Protein AF-A0A7W1NL38-F1 (afdb_monomer_lite)

Secondary structure (DSSP, 8-state):
---HHHHHHHHHHTT-HHHHHHHHHHHHHH---HHHHHHHHHT-SSHHHHHHHHHHHHHH-TT-HHHHHHHHHHHHHHHHHHS--GGGSSTT-----------HHHHHHHHHHHHHHHHHHHHHHHHHHHHHHHHHHHHHHTT-SHHHHHHHHHTT--------------------------PPPP---TT-HHHHHHTTS--PPPSEEEE--TT--EEEEE-TT-EEEEEEEE-TT-EEEEEEEE--TT---GGGGEEEE-TTS-B-GGGEEEE-SSTTSSEEEEEEE--S-EEEEEEEE--TTTS-EEEEEEEEE-

pLDDT: mean 83.66, std 20.82, range [28.16, 98.5]

Structure (mmCIF, N/CA/C/O backbone):
data_AF-A0A7W1NL38-F1
#
_entry.id   AF-A0A7W1NL38-F1
#
loop_
_atom_site.group_PDB
_atom_site.id
_atom_site.type_symbol
_atom_site.label_atom_id
_atom_site.label_alt_id
_atom_site.label_comp_id
_atom_site.label_asym_id
_atom_site.label_entity_id
_atom_site.label_seq_id
_atom_site.pdbx_PDB_ins_code
_atom_site.Cartn_x
_atom_site.Cartn_y
_atom_site.Cartn_z
_atom_site.occupancy
_atom_site.B_iso_or_equiv
_atom_site.auth_seq_id
_atom_site.auth_comp_id
_atom_site.auth_asym_id
_atom_site.auth_atom_id
_atom_site.pdbx_PDB_model_num
ATOM 1 N N . MET A 1 1 ? 6.957 -34.418 -18.221 1.00 48.50 1 MET A N 1
ATOM 2 C CA . MET A 1 1 ? 7.974 -33.682 -19.000 1.00 48.50 1 MET A CA 1
ATOM 3 C C . MET A 1 1 ? 8.452 -32.530 -18.134 1.00 48.50 1 MET A C 1
ATOM 5 O O . MET A 1 1 ? 7.594 -31.939 -17.487 1.00 48.50 1 MET A O 1
ATOM 9 N N . PRO A 1 2 ? 9.766 -32.277 -18.020 1.00 72.56 2 PRO A N 1
ATOM 10 C CA . PRO A 1 2 ? 10.264 -31.128 -17.268 1.00 72.56 2 PRO A CA 1
ATOM 11 C C . PRO A 1 2 ? 9.676 -29.837 -17.845 1.00 72.56 2 PRO A C 1
ATOM 13 O O . PRO A 1 2 ? 9.565 -29.699 -19.063 1.00 72.56 2 PRO A O 1
ATOM 16 N N . ASP A 1 3 ? 9.272 -28.927 -16.961 1.00 90.38 3 ASP A N 1
ATOM 17 C CA . ASP A 1 3 ? 8.761 -27.609 -17.331 1.00 90.38 3 ASP A CA 1
ATOM 18 C C . ASP A 1 3 ? 9.836 -26.881 -18.151 1.00 90.38 3 ASP A C 1
ATOM 20 O O . ASP A 1 3 ? 10.998 -26.811 -17.740 1.00 90.38 3 ASP A O 1
ATOM 24 N N . SER A 1 4 ? 9.481 -26.370 -19.328 1.00 92.81 4 SER A N 1
ATOM 25 C CA . SER A 1 4 ? 10.408 -25.718 -20.257 1.00 92.81 4 SER A CA 1
ATOM 26 C C . SER A 1 4 ? 11.209 -24.590 -19.588 1.00 92.81 4 SER A C 1
ATOM 28 O O . SER A 1 4 ? 12.369 -24.365 -19.939 1.00 92.81 4 SER A O 1
ATOM 30 N N . LEU A 1 5 ? 10.642 -23.941 -18.562 1.00 94.12 5 LEU A N 1
ATOM 31 C CA . LEU A 1 5 ? 11.321 -22.932 -17.742 1.00 94.12 5 LEU A CA 1
ATOM 32 C C . LEU A 1 5 ? 12.519 -23.494 -16.967 1.00 94.12 5 LEU A C 1
ATOM 34 O O . LEU A 1 5 ? 13.535 -22.812 -16.815 1.00 94.12 5 LEU A O 1
ATOM 38 N N . THR A 1 6 ? 12.422 -24.734 -16.483 1.00 95.94 6 THR A N 1
ATOM 39 C CA . THR A 1 6 ? 13.502 -25.387 -15.727 1.00 95.94 6 THR A CA 1
ATOM 40 C C . THR A 1 6 ? 14.707 -25.677 -16.615 1.00 95.94 6 THR A C 1
ATOM 42 O O . THR A 1 6 ? 15.832 -25.383 -16.217 1.00 95.94 6 THR A O 1
ATOM 45 N N . ILE A 1 7 ? 14.472 -26.125 -17.853 1.00 96.25 7 ILE A N 1
ATOM 46 C CA . ILE A 1 7 ? 15.520 -26.385 -18.851 1.00 96.25 7 ILE A CA 1
ATOM 47 C C . ILE A 1 7 ? 16.266 -25.090 -19.195 1.00 96.25 7 ILE A C 1
ATOM 49 O O . ILE A 1 7 ? 17.494 -25.075 -19.255 1.00 96.25 7 ILE A O 1
ATOM 53 N N . ILE A 1 8 ? 15.541 -23.982 -19.389 1.00 96.31 8 ILE A N 1
ATOM 54 C CA . ILE A 1 8 ? 16.159 -22.681 -19.687 1.00 96.31 8 ILE A CA 1
ATOM 55 C C . ILE A 1 8 ? 17.031 -22.217 -18.518 1.00 96.31 8 ILE A C 1
ATOM 57 O O . ILE A 1 8 ? 18.175 -21.821 -18.733 1.00 96.31 8 ILE A O 1
ATOM 61 N N . ARG A 1 9 ? 16.518 -22.289 -17.282 1.00 96.69 9 ARG A N 1
ATOM 62 C CA . ARG A 1 9 ? 17.284 -21.920 -16.080 1.00 96.69 9 ARG A CA 1
ATOM 63 C C . ARG A 1 9 ? 18.536 -22.778 -15.921 1.00 96.69 9 ARG A C 1
ATOM 65 O O . ARG A 1 9 ? 19.586 -22.249 -15.569 1.00 96.69 9 ARG A O 1
ATOM 72 N N . GLU A 1 10 ? 18.443 -24.069 -16.224 1.00 97.50 10 GLU A N 1
ATOM 73 C CA . GLU A 1 10 ? 19.585 -24.978 -16.187 1.00 97.50 10 GLU A CA 1
ATOM 74 C C . GLU A 1 10 ? 20.653 -24.589 -17.224 1.00 97.50 10 GLU A C 1
ATOM 76 O O . GLU A 1 10 ? 21.827 -24.471 -16.876 1.00 97.50 10 GLU A O 1
ATOM 81 N N . GLU A 1 11 ? 20.275 -24.316 -18.475 1.00 97.44 11 GLU A N 1
ATOM 82 C CA . GLU A 1 11 ? 21.224 -23.873 -19.510 1.00 97.44 11 GLU A CA 1
ATOM 83 C C . GLU A 1 11 ? 21.864 -22.514 -19.175 1.00 97.44 11 GLU A C 1
ATOM 85 O O . GLU A 1 11 ? 23.062 -22.333 -19.399 1.00 97.44 11 GLU A O 1
ATOM 90 N N . ILE A 1 12 ? 21.110 -21.582 -18.575 1.00 96.81 12 ILE A N 1
ATOM 91 C CA . ILE A 1 12 ? 21.653 -20.310 -18.067 1.00 96.81 12 ILE A CA 1
ATOM 92 C C . ILE A 1 12 ? 22.666 -20.574 -16.945 1.00 96.81 12 ILE A C 1
ATOM 94 O O . ILE A 1 12 ? 23.761 -20.018 -16.974 1.00 96.81 12 ILE A O 1
ATOM 98 N N . SER A 1 13 ? 22.349 -21.467 -16.001 1.00 97.19 13 SER A N 1
ATOM 99 C CA . SER A 1 13 ? 23.249 -21.819 -14.890 1.00 97.19 13 SER A CA 1
ATOM 100 C C . SER A 1 13 ? 24.557 -22.470 -15.354 1.00 97.19 13 SER A C 1
ATOM 102 O O . SER A 1 13 ? 25.595 -22.292 -14.722 1.00 97.19 13 SER A O 1
ATOM 104 N N . LYS A 1 14 ? 24.530 -23.167 -16.499 1.00 97.88 14 LYS A N 1
ATOM 105 C CA . LYS A 1 14 ? 25.709 -23.752 -17.157 1.00 97.88 14 LYS A CA 1
ATOM 106 C C . LYS A 1 14 ? 26.508 -22.735 -17.984 1.00 97.88 14 LYS A C 1
ATOM 108 O O . LYS A 1 14 ? 27.546 -23.088 -18.534 1.00 97.88 14 LYS A O 1
ATOM 113 N N . GLY A 1 15 ? 26.034 -21.493 -18.111 1.00 96.81 15 GLY A N 1
ATOM 114 C CA . GLY A 1 15 ? 26.652 -20.454 -18.942 1.00 96.81 15 GLY A CA 1
ATOM 115 C C . GLY A 1 15 ? 26.394 -20.616 -20.445 1.00 96.81 15 GLY A C 1
ATOM 116 O O . GLY A 1 15 ? 26.998 -19.920 -21.260 1.00 96.81 15 GLY A O 1
ATOM 117 N N . HIS A 1 16 ? 25.483 -21.502 -20.856 1.00 97.94 16 HIS A N 1
ATOM 118 C CA . HIS A 1 16 ? 25.167 -21.755 -22.264 1.00 97.94 16 HIS A CA 1
ATOM 119 C C . HIS A 1 16 ? 24.149 -20.744 -22.820 1.00 97.94 16 HIS A C 1
ATOM 121 O O . HIS A 1 16 ? 23.070 -21.099 -23.306 1.00 97.94 16 HIS A O 1
ATOM 127 N N . VAL A 1 17 ? 24.505 -19.457 -22.792 1.00 97.19 17 VAL A N 1
ATOM 128 C CA . VAL A 1 17 ? 23.607 -18.338 -23.135 1.00 97.19 17 VAL A CA 1
ATOM 129 C C . VAL A 1 17 ? 23.042 -18.451 -24.558 1.00 97.19 17 VAL A C 1
ATOM 131 O O . VAL A 1 17 ? 21.856 -18.214 -24.776 1.00 97.19 17 VAL A O 1
ATOM 134 N N . ILE A 1 18 ? 23.850 -18.891 -25.531 1.00 97.19 18 ILE A N 1
ATOM 135 C CA . ILE A 1 18 ? 23.425 -19.044 -26.936 1.00 97.19 18 ILE A CA 1
ATOM 136 C C . ILE A 1 18 ? 22.318 -20.100 -27.067 1.00 97.19 18 ILE A C 1
ATOM 138 O O . ILE A 1 18 ? 21.330 -19.898 -27.779 1.00 97.19 18 ILE A O 1
ATOM 142 N N . ARG A 1 19 ? 22.462 -21.226 -26.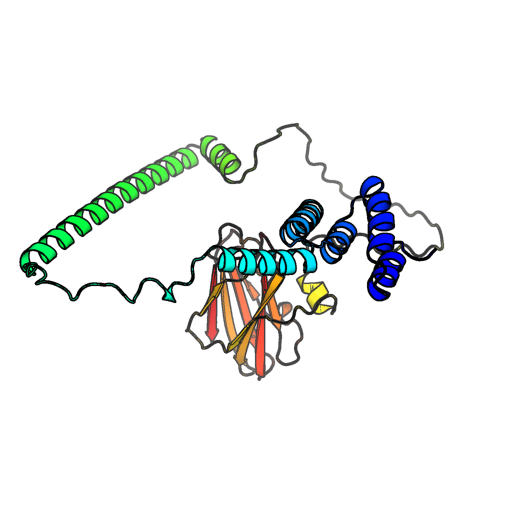358 1.00 97.56 19 ARG A N 1
ATOM 143 C CA . ARG A 1 19 ? 21.479 -22.314 -26.379 1.00 97.56 19 ARG A CA 1
ATOM 144 C C . ARG A 1 19 ? 20.195 -21.896 -25.670 1.00 97.56 19 ARG A C 1
ATOM 146 O O . ARG A 1 19 ? 19.118 -22.087 -26.233 1.00 97.56 19 ARG A O 1
ATOM 153 N N . ALA A 1 20 ? 20.314 -21.259 -24.504 1.00 97.56 20 ALA A N 1
ATOM 154 C CA . ALA A 1 20 ? 19.181 -20.696 -23.775 1.00 97.56 20 ALA A CA 1
ATOM 155 C C . ALA A 1 20 ? 18.406 -19.682 -24.633 1.00 97.56 20 ALA A C 1
ATOM 157 O O . ALA A 1 20 ? 17.186 -19.776 -24.735 1.00 97.56 20 ALA A O 1
ATOM 158 N N . ARG A 1 21 ? 19.108 -18.784 -25.341 1.00 97.31 21 ARG A N 1
ATOM 159 C CA . ARG A 1 21 ? 18.515 -17.797 -26.261 1.00 97.31 21 ARG A CA 1
ATOM 160 C C . ARG A 1 21 ? 17.741 -18.456 -27.404 1.00 97.31 21 ARG A C 1
ATOM 162 O O . ARG A 1 21 ? 16.656 -17.994 -27.746 1.00 97.31 21 ARG A O 1
ATOM 169 N N . LYS A 1 22 ? 18.264 -19.547 -27.978 1.00 97.62 22 LYS A N 1
ATOM 170 C CA . LYS A 1 22 ? 17.576 -20.302 -29.040 1.00 97.62 22 LYS A CA 1
ATOM 171 C C . LYS A 1 22 ? 16.280 -20.942 -28.535 1.00 97.62 22 LYS A C 1
ATOM 173 O O . LYS A 1 22 ? 15.264 -20.848 -29.216 1.00 97.62 22 LYS A O 1
ATOM 178 N N . ILE A 1 23 ? 16.312 -21.563 -27.354 1.00 97.25 23 ILE A N 1
ATOM 179 C CA . ILE A 1 23 ? 15.128 -22.175 -26.727 1.00 97.25 23 ILE A CA 1
ATOM 180 C C . ILE A 1 23 ? 14.096 -21.097 -26.377 1.00 97.25 23 ILE A C 1
ATOM 182 O O . ILE A 1 23 ? 12.928 -21.233 -26.729 1.00 97.25 23 ILE A O 1
ATOM 186 N N . LEU A 1 24 ? 14.537 -19.995 -25.762 1.00 97.12 24 LEU A N 1
ATOM 187 C CA . LEU A 1 24 ? 13.680 -18.862 -25.416 1.00 97.12 24 LEU A CA 1
ATOM 188 C C . LEU A 1 24 ? 13.002 -18.247 -26.640 1.00 97.12 24 LEU A C 1
ATOM 190 O O . LEU A 1 24 ? 11.816 -17.952 -26.565 1.00 97.12 24 LEU A O 1
ATOM 194 N N . ARG A 1 25 ? 13.707 -18.087 -27.770 1.00 97.75 25 ARG A N 1
ATOM 195 C CA . ARG A 1 25 ? 13.103 -17.547 -28.999 1.00 97.75 25 ARG A CA 1
ATOM 196 C C . ARG A 1 25 ? 11.937 -18.412 -29.486 1.00 97.75 25 ARG A C 1
ATOM 198 O O . ARG A 1 25 ? 10.874 -17.867 -29.743 1.00 97.75 25 ARG A O 1
ATOM 205 N N . MET A 1 26 ? 12.116 -19.734 -29.546 1.00 97.62 26 MET A N 1
ATOM 206 C CA . MET A 1 26 ? 11.047 -20.649 -29.973 1.00 97.62 26 MET A CA 1
ATOM 207 C C . MET A 1 26 ? 9.834 -20.578 -29.031 1.00 97.62 26 MET A C 1
ATOM 209 O O . MET A 1 26 ? 8.703 -20.477 -29.489 1.00 97.62 26 MET A O 1
ATOM 213 N N . LEU A 1 27 ? 10.067 -20.556 -27.714 1.00 97.06 27 LEU A N 1
ATOM 214 C CA . LEU A 1 27 ? 8.983 -20.504 -26.726 1.00 97.06 27 LEU A CA 1
ATOM 215 C C . LEU A 1 27 ? 8.264 -19.150 -26.683 1.00 97.06 27 LEU A C 1
ATOM 217 O O . LEU A 1 27 ? 7.067 -19.108 -26.422 1.00 97.06 27 LEU A O 1
ATOM 221 N N . LEU A 1 28 ? 8.973 -18.045 -26.926 1.00 97.44 28 LEU A N 1
ATOM 222 C CA . LEU A 1 28 ? 8.371 -16.712 -27.008 1.00 97.44 28 LEU A CA 1
ATOM 223 C C . LEU A 1 28 ? 7.523 -16.531 -28.274 1.00 97.44 28 LEU A C 1
ATOM 225 O O . LEU A 1 28 ? 6.557 -15.773 -28.233 1.00 97.44 28 LEU A O 1
ATOM 229 N N . GLU A 1 29 ? 7.876 -17.206 -29.372 1.00 97.56 29 GLU A N 1
ATOM 230 C CA . GLU A 1 29 ? 7.077 -17.232 -30.605 1.00 97.56 29 GLU A CA 1
ATOM 231 C C . GLU A 1 29 ? 5.789 -18.049 -30.430 1.00 97.56 29 GLU A C 1
ATOM 233 O O . GLU A 1 29 ? 4.741 -17.645 -30.931 1.00 97.56 29 GLU A O 1
ATOM 238 N N . GLU A 1 30 ? 5.849 -19.162 -29.696 1.00 97.50 30 GLU A N 1
ATOM 239 C CA . GLU A 1 30 ? 4.698 -20.045 -29.478 1.00 97.50 30 GLU A CA 1
ATOM 240 C C . GLU A 1 30 ? 3.767 -19.539 -28.362 1.00 97.50 30 GLU A C 1
ATOM 242 O O . GLU A 1 30 ? 2.557 -19.422 -28.554 1.00 97.50 30 GLU A O 1
ATOM 247 N N . THR A 1 31 ? 4.323 -19.206 -27.194 1.00 96.88 31 THR A N 1
ATOM 248 C CA . THR A 1 31 ? 3.564 -18.803 -26.000 1.00 96.88 31 THR A CA 1
ATOM 249 C C . THR A 1 31 ? 4.296 -17.706 -25.218 1.00 96.88 31 THR A C 1
ATOM 251 O O . THR A 1 31 ? 5.034 -18.000 -24.271 1.00 96.88 31 THR A O 1
ATOM 254 N N . PRO A 1 32 ? 4.105 -16.419 -25.555 1.00 97.44 32 PRO A N 1
ATOM 255 C CA . PRO A 1 32 ? 4.743 -15.332 -24.825 1.00 97.44 32 PRO A CA 1
ATOM 256 C C . PRO A 1 32 ? 4.134 -15.197 -23.422 1.00 97.44 32 PRO A C 1
ATOM 258 O O . PRO A 1 32 ? 3.005 -14.740 -23.258 1.00 97.44 32 PRO A O 1
ATOM 261 N N . THR A 1 33 ? 4.901 -15.558 -22.393 1.00 97.81 33 THR A N 1
ATOM 262 C CA . THR A 1 33 ? 4.518 -15.396 -20.981 1.00 97.81 33 THR A CA 1
ATOM 263 C C . THR A 1 33 ? 5.463 -14.428 -20.269 1.00 97.81 33 THR A C 1
ATOM 265 O O . THR A 1 33 ? 6.632 -14.294 -20.643 1.00 97.81 33 THR A O 1
ATOM 268 N N . ALA A 1 34 ? 4.980 -13.738 -19.231 1.00 97.81 34 ALA A N 1
ATOM 269 C CA . ALA A 1 34 ? 5.796 -12.776 -18.486 1.00 97.81 34 ALA A CA 1
ATOM 270 C C . ALA A 1 34 ? 7.086 -13.390 -17.887 1.00 97.81 34 ALA A C 1
ATOM 272 O O . ALA A 1 34 ? 8.147 -12.781 -18.053 1.00 97.81 34 ALA A O 1
ATOM 273 N N . PRO A 1 35 ? 7.074 -14.614 -17.308 1.00 97.88 35 PRO A N 1
ATOM 274 C CA . PRO A 1 35 ? 8.298 -15.258 -16.825 1.00 97.88 35 PRO A CA 1
ATOM 275 C C . PRO A 1 35 ? 9.325 -15.562 -17.928 1.00 97.88 35 PRO A C 1
ATOM 277 O O . PRO A 1 35 ? 10.525 -15.463 -17.678 1.00 97.88 35 PRO A O 1
ATOM 280 N N . LEU A 1 36 ? 8.889 -15.902 -19.150 1.00 97.94 36 LEU A N 1
ATOM 281 C CA . LEU A 1 36 ? 9.800 -16.123 -20.284 1.00 97.94 36 LEU A CA 1
ATOM 282 C C . LEU A 1 36 ? 10.470 -14.821 -20.730 1.00 97.94 36 LEU A C 1
ATOM 284 O O . LEU A 1 36 ? 11.673 -14.810 -20.979 1.00 97.94 36 LEU A O 1
ATOM 288 N N . TRP A 1 37 ? 9.722 -13.716 -20.782 1.00 98.31 37 TRP A N 1
ATOM 289 C CA . TRP A 1 37 ? 10.284 -12.395 -21.080 1.00 98.31 37 TRP A CA 1
ATOM 290 C C . TRP A 1 37 ? 11.254 -11.910 -19.999 1.00 98.31 37 TRP A C 1
ATOM 292 O O . TRP A 1 37 ? 12.269 -11.297 -20.325 1.00 98.31 37 TRP A O 1
ATOM 302 N N . TYR A 1 38 ? 10.986 -12.229 -18.730 1.00 98.31 38 TYR A N 1
ATOM 303 C CA . TYR A 1 38 ? 11.927 -11.975 -17.641 1.00 98.31 38 TYR A CA 1
ATOM 304 C C . TYR A 1 38 ? 13.207 -12.816 -17.788 1.00 98.31 38 TYR A C 1
ATOM 306 O O . TYR A 1 38 ? 14.306 -12.281 -17.715 1.00 98.31 38 TYR A O 1
ATOM 314 N N . LEU A 1 39 ? 13.107 -14.116 -18.090 1.00 97.81 39 LEU A N 1
ATOM 315 C CA . LEU A 1 39 ? 14.298 -14.928 -18.378 1.00 97.81 39 LEU A CA 1
ATOM 316 C C . LEU A 1 39 ? 15.067 -14.405 -19.598 1.00 97.81 39 LEU A C 1
ATOM 318 O O . LEU A 1 39 ? 16.296 -14.385 -19.579 1.00 97.81 39 LEU A O 1
ATOM 322 N N . ALA A 1 40 ? 14.369 -13.925 -20.629 1.00 98.12 40 ALA A N 1
ATOM 323 C CA . ALA A 1 40 ? 15.000 -13.299 -21.784 1.00 98.12 40 ALA A CA 1
ATOM 324 C C . ALA A 1 40 ? 15.804 -12.045 -21.405 1.00 98.12 40 ALA A C 1
ATOM 326 O O . ALA A 1 40 ? 16.890 -11.854 -21.944 1.00 98.12 40 ALA A O 1
ATOM 327 N N . SER A 1 41 ? 15.340 -11.238 -20.444 1.00 98.00 41 SER A N 1
ATOM 328 C CA . SER A 1 41 ? 16.094 -10.063 -19.993 1.00 98.00 41 SER A CA 1
ATOM 329 C C . SER A 1 41 ? 17.415 -10.453 -19.319 1.00 98.00 41 SER A C 1
ATOM 331 O O . SER A 1 41 ? 18.422 -9.785 -19.522 1.00 98.00 41 SER A O 1
ATOM 333 N N . THR A 1 42 ? 17.456 -11.579 -18.595 1.00 97.50 42 THR A N 1
ATOM 334 C CA . THR A 1 42 ? 18.681 -12.054 -17.912 1.00 97.50 42 THR A CA 1
ATOM 335 C C . THR A 1 42 ? 19.801 -12.518 -18.849 1.00 97.50 42 THR A C 1
ATOM 337 O O . THR A 1 42 ? 20.939 -12.666 -18.412 1.00 97.50 42 THR A O 1
ATOM 340 N N . ILE A 1 43 ? 19.499 -12.750 -20.131 1.00 97.62 43 ILE A N 1
ATOM 341 C CA . ILE A 1 43 ? 20.463 -13.203 -21.150 1.00 97.62 43 ILE A CA 1
ATOM 342 C C . ILE A 1 43 ? 20.792 -12.128 -22.201 1.00 97.62 43 ILE A C 1
ATOM 344 O O . ILE A 1 43 ? 21.472 -12.420 -23.197 1.00 97.62 43 ILE A O 1
ATOM 348 N N . CYS A 1 44 ? 20.262 -10.914 -22.030 1.00 97.19 44 CYS A N 1
ATOM 349 C CA . CYS A 1 44 ? 20.555 -9.767 -22.883 1.00 97.19 44 CYS A CA 1
ATOM 350 C C . CYS A 1 44 ? 21.969 -9.243 -22.610 1.00 97.19 44 CYS A C 1
ATOM 352 O O . CYS A 1 44 ? 22.408 -9.178 -21.468 1.00 97.19 44 CYS A O 1
ATOM 354 N N . GLU A 1 45 ? 22.680 -8.860 -23.671 1.00 96.25 45 GLU A N 1
ATOM 355 C CA . GLU A 1 45 ? 24.048 -8.331 -23.563 1.00 96.25 45 GLU A CA 1
ATOM 356 C C . GLU A 1 45 ? 24.056 -6.815 -23.336 1.00 96.25 45 GLU A C 1
ATOM 358 O O . GLU A 1 45 ? 24.979 -6.292 -22.717 1.00 96.25 45 GLU A O 1
ATOM 363 N N . SER A 1 46 ? 23.030 -6.107 -23.824 1.00 96.38 46 SER A N 1
ATOM 364 C CA . SER A 1 46 ? 22.902 -4.662 -23.645 1.00 96.38 46 SER A CA 1
ATOM 365 C C . SER A 1 46 ? 21.791 -4.300 -22.651 1.00 96.38 46 SER A C 1
ATOM 367 O O . SER A 1 46 ? 20.726 -4.932 -22.656 1.00 96.38 46 SER A O 1
ATOM 369 N N . PRO A 1 47 ? 21.985 -3.239 -21.842 1.00 95.81 47 PRO A N 1
ATOM 370 C CA . PRO A 1 47 ? 20.978 -2.787 -20.879 1.00 95.81 47 PRO A CA 1
ATOM 371 C C . PRO A 1 47 ? 19.699 -2.285 -21.567 1.00 95.81 47 PRO A C 1
ATOM 373 O O . PRO A 1 47 ? 18.605 -2.383 -21.016 1.00 95.81 47 PRO A O 1
ATOM 376 N N . GLU A 1 48 ? 19.806 -1.791 -22.803 1.00 95.31 48 GLU A N 1
ATOM 377 C CA . GLU A 1 48 ? 18.653 -1.370 -23.604 1.00 95.31 48 GLU A CA 1
ATOM 378 C C . GLU A 1 48 ? 17.773 -2.557 -24.019 1.00 95.31 48 GLU A C 1
ATOM 380 O O . GLU A 1 48 ? 16.543 -2.478 -23.946 1.00 95.31 48 GLU A O 1
ATOM 385 N N . GLN A 1 49 ? 18.392 -3.675 -24.420 1.00 97.06 49 GLN A N 1
ATOM 386 C CA . GLN A 1 49 ? 17.671 -4.909 -24.732 1.00 97.06 49 GLN A CA 1
ATOM 387 C C . GLN A 1 49 ? 17.023 -5.492 -23.475 1.00 97.06 49 GLN A C 1
ATOM 389 O O . GLN A 1 49 ? 15.857 -5.887 -23.524 1.00 97.06 49 GLN A O 1
ATOM 394 N N . GLU A 1 50 ? 17.739 -5.474 -22.345 1.00 97.94 50 GLU A N 1
ATOM 395 C CA . GLU A 1 50 ? 17.213 -5.913 -21.050 1.00 97.94 50 GLU A CA 1
ATOM 396 C C . GLU A 1 50 ? 15.959 -5.106 -20.663 1.00 97.94 50 GLU A C 1
ATOM 398 O O . GLU A 1 50 ? 14.907 -5.689 -20.385 1.00 97.94 50 GLU A O 1
ATOM 403 N N . LEU A 1 51 ? 16.015 -3.770 -20.752 1.00 97.56 51 LEU A N 1
ATOM 404 C CA . LEU A 1 51 ? 14.864 -2.884 -20.530 1.00 97.56 51 LEU A CA 1
ATOM 405 C C . LEU A 1 51 ? 13.701 -3.175 -21.489 1.00 97.56 51 LEU A C 1
ATOM 407 O O . LEU A 1 51 ? 12.535 -3.120 -21.082 1.00 97.56 51 LEU A O 1
ATOM 411 N N . GLY A 1 52 ? 13.999 -3.492 -22.752 1.00 97.56 52 GLY A N 1
ATOM 412 C CA . GLY A 1 52 ? 13.008 -3.889 -23.749 1.00 97.56 52 GLY A CA 1
ATOM 413 C C . GLY A 1 52 ? 12.258 -5.162 -23.353 1.00 97.56 52 GLY A C 1
ATOM 414 O O . GLY A 1 52 ? 11.025 -5.172 -23.353 1.00 97.56 52 GLY A O 1
ATOM 415 N N . CYS A 1 53 ? 12.984 -6.209 -22.956 1.00 98.25 53 CYS A N 1
ATOM 416 C CA . CYS A 1 53 ? 12.407 -7.474 -22.496 1.00 98.25 53 CYS A CA 1
ATOM 417 C C . CYS A 1 53 ? 11.580 -7.303 -21.214 1.00 98.25 53 CYS A C 1
ATOM 419 O O . CYS A 1 53 ? 10.450 -7.789 -21.145 1.00 98.25 53 CYS A O 1
ATOM 421 N N . LEU A 1 54 ? 12.083 -6.545 -20.233 1.00 98.31 54 LEU A N 1
ATOM 422 C CA . LEU A 1 54 ? 11.360 -6.259 -18.987 1.00 98.31 54 LEU A CA 1
ATOM 423 C C . LEU A 1 54 ? 10.057 -5.492 -19.237 1.00 98.31 54 LEU A C 1
ATOM 425 O O . LEU A 1 54 ? 9.033 -5.784 -18.621 1.00 98.31 54 LEU A O 1
ATOM 429 N N . ARG A 1 55 ? 10.058 -4.548 -20.187 1.00 98.31 55 ARG A N 1
ATOM 430 C CA . ARG A 1 55 ? 8.840 -3.831 -20.585 1.00 98.31 55 ARG A CA 1
ATOM 431 C C . ARG A 1 55 ? 7.799 -4.773 -21.192 1.00 98.31 55 ARG A C 1
ATOM 433 O O . ARG A 1 55 ? 6.615 -4.599 -20.917 1.00 98.31 55 ARG A O 1
ATOM 440 N N . GLN A 1 56 ? 8.214 -5.760 -21.989 1.00 98.31 56 GLN A N 1
ATOM 441 C CA . GLN A 1 56 ? 7.288 -6.768 -22.522 1.00 98.31 56 GLN A CA 1
ATOM 442 C C . GLN A 1 56 ? 6.743 -7.682 -21.419 1.00 98.31 56 GLN A C 1
ATOM 444 O O . GLN A 1 56 ? 5.543 -7.947 -21.404 1.00 98.31 56 GLN A O 1
ATOM 449 N N . ALA A 1 57 ? 7.577 -8.090 -20.456 1.00 98.19 57 ALA A N 1
ATOM 450 C CA . ALA A 1 57 ? 7.127 -8.870 -19.303 1.00 98.19 57 ALA A CA 1
ATOM 451 C C . ALA A 1 57 ? 6.031 -8.130 -18.514 1.00 98.19 57 ALA A C 1
ATOM 453 O O . ALA A 1 57 ? 4.953 -8.680 -18.300 1.00 98.19 57 ALA A O 1
ATOM 454 N N . LEU A 1 58 ? 6.269 -6.857 -18.174 1.00 97.75 58 LEU A N 1
ATOM 455 C CA . LEU A 1 58 ? 5.321 -6.013 -17.434 1.00 97.75 58 LEU A CA 1
ATOM 456 C C . LEU A 1 58 ? 4.063 -5.649 -18.235 1.00 97.75 58 LEU A C 1
ATOM 458 O O . LEU A 1 58 ? 3.037 -5.310 -17.650 1.00 97.75 58 LEU A O 1
ATOM 462 N N . LYS A 1 59 ? 4.125 -5.704 -19.570 1.00 98.06 59 LYS A N 1
ATOM 463 C CA . LYS A 1 59 ? 2.952 -5.524 -20.434 1.00 98.06 59 LYS A CA 1
ATOM 464 C C . LYS A 1 59 ? 2.006 -6.724 -20.356 1.00 98.06 59 LYS A C 1
ATOM 466 O O . LYS A 1 59 ? 0.798 -6.534 -20.452 1.00 98.06 59 LYS A O 1
ATOM 471 N N . ILE A 1 60 ? 2.552 -7.934 -20.220 1.00 97.88 60 ILE A N 1
ATOM 472 C CA . ILE A 1 60 ? 1.773 -9.174 -20.097 1.00 97.88 60 ILE A CA 1
ATOM 473 C C . ILE A 1 60 ? 1.259 -9.336 -18.666 1.00 97.88 60 ILE A C 1
ATOM 475 O O . ILE A 1 60 ? 0.079 -9.608 -18.474 1.00 97.88 60 ILE A O 1
ATOM 479 N N . ASP A 1 61 ? 2.129 -9.142 -17.675 1.00 98.06 61 ASP A N 1
ATOM 480 C CA . ASP A 1 61 ? 1.778 -9.194 -16.258 1.00 98.06 61 ASP A CA 1
ATOM 481 C C . ASP A 1 61 ? 2.299 -7.944 -15.535 1.00 98.06 61 ASP A C 1
ATOM 483 O O . ASP A 1 61 ? 3.473 -7.886 -15.144 1.00 98.06 61 ASP A O 1
ATOM 487 N N . PRO A 1 62 ? 1.430 -6.940 -15.314 1.00 97.81 62 PRO A N 1
ATOM 488 C CA . PRO A 1 62 ? 1.796 -5.746 -14.569 1.00 97.81 62 PRO A CA 1
ATOM 489 C C . PRO A 1 62 ? 2.308 -6.053 -13.162 1.00 97.81 62 PRO A C 1
ATOM 491 O O . PRO A 1 62 ? 3.123 -5.285 -12.653 1.00 97.81 62 PRO A O 1
ATOM 494 N N . ASN A 1 63 ? 1.871 -7.153 -12.538 1.00 96.56 63 ASN A N 1
ATOM 495 C CA . ASN A 1 63 ? 2.164 -7.532 -11.153 1.00 96.56 63 ASN A CA 1
ATOM 496 C C . ASN A 1 63 ? 3.388 -8.442 -10.994 1.00 96.56 63 ASN A C 1
ATOM 498 O O . ASN A 1 63 ? 3.683 -8.877 -9.881 1.00 96.56 63 ASN A O 1
ATOM 502 N N . HIS A 1 64 ? 4.159 -8.663 -12.059 1.00 97.56 64 HIS A N 1
ATOM 503 C CA . HIS A 1 64 ? 5.366 -9.478 -11.998 1.00 97.56 64 HIS A CA 1
ATOM 504 C C . HIS A 1 64 ? 6.487 -8.789 -11.191 1.00 97.56 64 HIS A C 1
ATOM 506 O O . HIS A 1 64 ? 7.301 -8.035 -11.737 1.00 97.56 64 HIS A O 1
ATOM 512 N N . LEU A 1 65 ? 6.566 -9.089 -9.889 1.00 96.25 65 LEU A N 1
ATOM 513 C CA . LEU A 1 65 ? 7.450 -8.433 -8.910 1.00 96.25 65 LEU A CA 1
ATOM 514 C C . LEU A 1 65 ? 8.913 -8.339 -9.376 1.00 96.25 65 LEU A C 1
ATOM 516 O O . LEU A 1 65 ? 9.445 -7.237 -9.499 1.00 96.25 65 LEU A O 1
ATOM 520 N N . TYR A 1 66 ? 9.522 -9.468 -9.759 1.00 97.62 66 TYR A N 1
ATOM 521 C CA . TYR A 1 66 ? 10.935 -9.508 -10.168 1.00 97.62 66 TYR A CA 1
ATOM 522 C C . TYR A 1 66 ? 11.253 -8.639 -11.395 1.00 97.62 66 TYR A C 1
ATOM 524 O O . TYR A 1 66 ? 12.308 -8.014 -11.470 1.00 97.62 66 TYR A O 1
ATOM 532 N N . ALA A 1 67 ? 10.332 -8.560 -12.362 1.00 98.00 67 ALA A N 1
ATOM 533 C CA . ALA A 1 67 ? 10.530 -7.756 -13.564 1.00 98.00 67 ALA A CA 1
ATOM 534 C C . ALA A 1 67 ? 10.418 -6.261 -13.243 1.00 98.00 67 ALA A C 1
ATOM 536 O O . ALA A 1 67 ? 11.152 -5.442 -13.796 1.00 98.00 67 ALA A O 1
ATOM 537 N N . ARG A 1 68 ? 9.517 -5.905 -12.319 1.00 98.12 68 ARG A N 1
ATOM 538 C CA . ARG A 1 68 ? 9.289 -4.528 -11.881 1.00 98.12 68 ARG A CA 1
ATOM 539 C C . ARG A 1 68 ? 10.488 -3.980 -11.116 1.00 98.12 68 ARG A C 1
ATOM 541 O O . ARG A 1 68 ? 10.956 -2.890 -11.440 1.00 98.12 68 ARG A O 1
ATOM 548 N N . GLU A 1 69 ? 10.990 -4.735 -10.143 1.00 97.31 69 GLU A N 1
ATOM 549 C CA . GLU A 1 69 ? 12.174 -4.362 -9.361 1.00 97.31 69 GLU A CA 1
ATOM 550 C C . GLU A 1 69 ? 13.379 -4.144 -10.278 1.00 97.31 69 GLU A C 1
ATOM 552 O O . GLU A 1 69 ? 13.954 -3.052 -10.299 1.00 97.31 69 GLU A O 1
ATOM 557 N N . ARG A 1 70 ? 13.6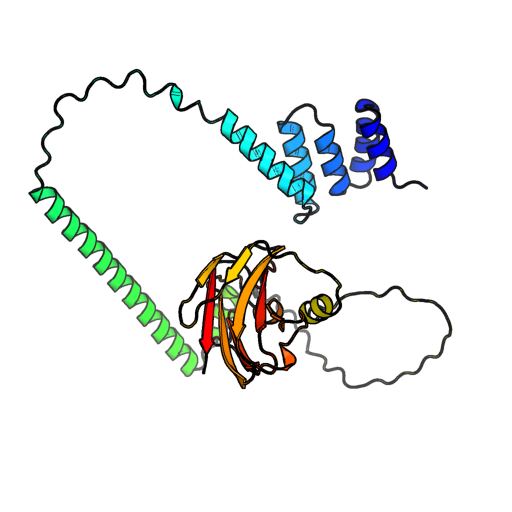70 -5.124 -11.143 1.00 97.88 70 ARG A N 1
ATOM 558 C CA . ARG A 1 70 ? 14.793 -5.046 -12.080 1.00 97.88 70 ARG A CA 1
ATOM 559 C C . ARG A 1 70 ? 14.683 -3.870 -13.056 1.00 97.88 70 ARG A C 1
ATOM 561 O O . ARG A 1 70 ? 15.675 -3.205 -13.350 1.00 97.88 70 ARG A O 1
ATOM 568 N N . TYR A 1 71 ? 13.476 -3.570 -13.536 1.00 97.88 71 TYR A N 1
ATOM 569 C CA . TYR A 1 71 ? 13.234 -2.429 -14.422 1.00 97.88 71 TYR A CA 1
ATOM 570 C C . TYR A 1 71 ? 13.517 -1.086 -13.733 1.00 97.88 71 TYR A C 1
ATOM 572 O O . TYR A 1 71 ? 14.080 -0.178 -14.347 1.00 97.88 71 TYR A O 1
ATOM 580 N N . ILE A 1 72 ? 13.147 -0.951 -12.456 1.00 97.00 72 ILE A N 1
ATOM 581 C CA . ILE A 1 72 ? 13.411 0.259 -11.665 1.00 97.00 72 ILE A CA 1
ATOM 582 C C . ILE A 1 72 ? 14.916 0.444 -11.454 1.00 97.00 72 ILE A C 1
ATOM 584 O O . ILE A 1 72 ? 15.409 1.562 -11.610 1.00 97.00 72 ILE A O 1
ATOM 588 N N . GLU A 1 73 ? 15.644 -0.627 -11.132 1.00 96.75 73 GLU A N 1
ATOM 589 C CA . GLU A 1 73 ? 17.102 -0.594 -10.963 1.00 96.75 73 GLU A CA 1
ATOM 590 C C . GLU A 1 73 ? 17.816 -0.117 -12.229 1.00 96.75 73 GLU A C 1
ATOM 592 O O . GLU A 1 73 ? 18.570 0.857 -12.183 1.00 96.75 73 GLU A O 1
ATOM 597 N N . LEU A 1 74 ? 17.522 -0.736 -13.376 1.00 96.50 74 LEU A N 1
ATOM 598 C CA . LEU A 1 74 ? 18.138 -0.357 -14.649 1.00 96.50 74 LEU A CA 1
ATOM 599 C C . LEU A 1 74 ? 17.794 1.072 -15.053 1.00 96.50 74 LEU A C 1
ATOM 601 O O . LEU A 1 74 ? 18.653 1.795 -15.546 1.00 96.50 74 LEU A O 1
ATOM 605 N N . LYS A 1 75 ? 16.553 1.514 -14.821 1.00 95.50 75 LYS A N 1
ATOM 606 C CA . LYS A 1 75 ? 16.151 2.890 -15.129 1.00 95.50 75 LYS A CA 1
ATOM 607 C C . LYS A 1 75 ? 16.896 3.907 -14.260 1.00 95.50 75 LYS A C 1
ATOM 609 O O . LYS A 1 75 ? 17.226 4.983 -14.752 1.00 95.50 75 LYS A O 1
ATOM 614 N N . LYS A 1 76 ? 17.168 3.578 -12.992 1.00 93.75 76 LYS A N 1
ATOM 615 C CA . LYS A 1 76 ? 17.984 4.417 -12.101 1.00 93.75 76 LYS A CA 1
ATOM 616 C C . LYS A 1 76 ? 19.429 4.501 -12.592 1.00 93.75 76 LYS A C 1
ATOM 618 O O . LYS A 1 76 ? 19.935 5.611 -12.710 1.00 93.75 76 LYS A O 1
ATOM 623 N N . ALA A 1 77 ? 20.046 3.366 -12.928 1.00 93.56 77 ALA A N 1
ATOM 624 C CA . ALA A 1 77 ? 21.410 3.326 -13.463 1.00 93.56 77 ALA A CA 1
ATOM 625 C C . ALA A 1 77 ? 21.523 4.115 -14.778 1.00 93.56 77 ALA A C 1
ATOM 627 O O . ALA A 1 77 ? 22.351 5.009 -14.906 1.00 93.56 77 ALA A O 1
ATOM 628 N N . HIS A 1 78 ? 20.592 3.889 -15.705 1.00 92.19 78 HIS A N 1
ATOM 629 C CA . HIS A 1 78 ? 20.562 4.593 -16.984 1.00 92.19 78 HIS A CA 1
ATOM 630 C C . HIS A 1 78 ? 20.364 6.111 -16.831 1.00 92.19 78 HIS A C 1
ATOM 632 O O . HIS A 1 78 ? 20.917 6.894 -17.597 1.00 92.19 78 HIS A O 1
ATOM 638 N N . HIS A 1 79 ? 19.586 6.553 -15.835 1.00 89.38 79 HIS A N 1
ATOM 639 C CA . HIS A 1 79 ? 19.427 7.979 -15.548 1.00 89.38 79 HIS A CA 1
ATOM 640 C C . HIS A 1 79 ? 20.699 8.607 -14.963 1.00 89.38 79 HIS A C 1
ATOM 642 O O . HIS A 1 79 ? 20.992 9.759 -15.272 1.00 89.38 79 HIS A O 1
ATOM 648 N N . GLN A 1 80 ? 21.456 7.860 -14.152 1.00 87.38 80 GLN A N 1
ATOM 649 C CA . GLN A 1 80 ? 22.738 8.318 -13.611 1.00 87.38 80 GLN A CA 1
ATOM 650 C C . GLN A 1 80 ? 23.780 8.502 -14.714 1.00 87.38 80 GLN A C 1
ATOM 652 O O . GLN A 1 80 ? 24.449 9.528 -14.721 1.00 87.38 80 GLN A O 1
ATOM 657 N N . ASP A 1 81 ? 23.845 7.590 -15.685 1.00 86.44 81 ASP A N 1
ATOM 658 C CA . ASP A 1 81 ? 24.760 7.717 -16.828 1.00 86.44 81 ASP A CA 1
ATOM 659 C C . ASP A 1 81 ? 24.437 8.937 -17.711 1.00 86.44 81 ASP A C 1
ATOM 661 O O . ASP A 1 81 ? 25.329 9.522 -18.325 1.00 86.44 81 ASP A O 1
ATOM 665 N N . MET A 1 82 ? 23.164 9.351 -17.770 1.00 80.00 82 MET A N 1
ATOM 666 C CA . MET A 1 82 ? 22.737 10.543 -18.516 1.00 80.00 82 MET A CA 1
ATOM 667 C C . MET A 1 82 ? 22.842 11.855 -17.732 1.00 80.00 82 MET A C 1
ATOM 669 O O . MET A 1 82 ? 22.721 12.924 -18.333 1.00 80.00 82 MET A O 1
ATOM 673 N N . MET A 1 83 ? 23.041 11.813 -16.412 1.00 67.88 83 MET A N 1
ATOM 674 C CA . MET A 1 83 ? 23.356 13.017 -15.650 1.00 67.88 83 MET A CA 1
ATOM 675 C C . MET A 1 83 ? 24.867 13.249 -15.724 1.00 67.88 83 MET A C 1
ATOM 677 O O . MET A 1 83 ? 25.618 12.479 -15.125 1.00 67.88 83 MET A O 1
ATOM 681 N N . PRO A 1 84 ? 25.346 14.305 -16.415 1.00 71.50 84 PRO A N 1
ATOM 682 C CA . PRO A 1 84 ? 26.759 14.639 -16.360 1.00 71.50 84 PRO A CA 1
ATOM 683 C C . PRO A 1 84 ? 27.154 14.834 -14.888 1.00 71.50 84 PRO A C 1
ATOM 685 O O . PRO A 1 84 ? 26.394 15.460 -14.137 1.00 71.50 84 PRO A O 1
ATOM 688 N N . PRO A 1 85 ? 28.301 14.287 -14.446 1.00 68.31 85 PRO A N 1
ATOM 689 C CA . PRO A 1 85 ? 28.732 14.410 -13.065 1.00 68.31 85 PRO A CA 1
ATOM 690 C C . PRO A 1 85 ? 28.798 15.895 -12.705 1.00 68.31 85 PRO A C 1
ATOM 692 O O . PRO A 1 85 ? 29.597 16.651 -13.256 1.00 68.31 85 PRO A O 1
ATOM 695 N N . LEU A 1 86 ? 27.954 16.311 -11.757 1.00 55.56 86 LEU A N 1
ATOM 696 C CA . LEU A 1 86 ? 27.850 17.699 -11.285 1.00 55.56 86 LEU A CA 1
ATOM 697 C C . LEU A 1 86 ? 29.156 18.235 -10.669 1.00 55.56 86 LEU A C 1
ATOM 699 O O . LEU A 1 86 ? 29.228 19.407 -10.318 1.00 55.56 86 LEU A O 1
ATOM 703 N N . MET A 1 87 ? 30.196 17.406 -10.567 1.00 54.72 87 MET A N 1
ATOM 704 C CA . MET A 1 87 ? 31.513 17.806 -10.083 1.00 54.72 87 MET A CA 1
ATOM 705 C C . MET A 1 87 ? 32.339 18.607 -11.102 1.00 54.72 87 MET A C 1
ATOM 707 O O . MET A 1 87 ? 33.368 19.138 -10.722 1.00 54.72 87 MET A O 1
ATOM 711 N N . VAL A 1 88 ? 31.910 18.743 -12.364 1.00 55.66 88 VAL A N 1
ATOM 712 C CA . VAL A 1 88 ? 32.699 19.461 -13.395 1.00 55.66 88 VAL A CA 1
ATOM 713 C C . VAL A 1 88 ? 32.281 20.935 -13.569 1.00 55.66 88 VAL A C 1
ATOM 715 O O . VAL A 1 88 ? 32.948 21.687 -14.265 1.00 55.66 88 VAL A O 1
ATOM 718 N N . LEU A 1 89 ? 31.204 21.395 -12.921 1.00 53.91 89 LEU A N 1
ATOM 719 C CA . LEU A 1 89 ? 30.671 22.760 -13.103 1.00 53.91 89 LEU A CA 1
ATOM 720 C C . LEU A 1 89 ? 30.911 23.714 -11.921 1.00 53.91 89 LEU A C 1
ATOM 722 O O . LEU A 1 89 ? 30.362 24.813 -11.916 1.00 53.91 89 LEU A O 1
ATOM 726 N N . VAL A 1 90 ? 31.718 23.322 -10.929 1.00 57.31 90 VAL A N 1
ATOM 727 C CA . VAL A 1 90 ? 32.015 24.162 -9.750 1.00 57.31 90 VAL A CA 1
ATOM 728 C C . VAL A 1 90 ? 33.391 24.850 -9.833 1.00 57.31 90 VAL A C 1
ATOM 730 O O . VAL A 1 90 ? 33.630 25.790 -9.084 1.00 57.31 90 VAL A O 1
ATOM 733 N N . GLU A 1 91 ? 34.268 24.474 -10.770 1.00 55.12 91 GLU A N 1
ATOM 734 C CA . GLU A 1 91 ? 35.660 24.969 -10.784 1.00 55.12 91 GLU A CA 1
ATOM 735 C C . GLU A 1 91 ? 35.873 26.334 -11.483 1.00 55.12 91 GLU A C 1
ATOM 737 O O . GLU A 1 91 ? 36.917 26.939 -11.283 1.00 55.12 91 GLU A O 1
ATOM 742 N N . ASP A 1 92 ? 34.901 26.861 -12.244 1.00 56.00 92 ASP A N 1
ATOM 743 C CA . ASP A 1 92 ? 35.053 28.111 -13.026 1.00 56.00 92 ASP A CA 1
ATOM 744 C C . ASP A 1 92 ? 33.899 29.116 -12.806 1.00 56.00 92 ASP A C 1
ATOM 746 O O . ASP A 1 92 ? 33.456 29.799 -13.734 1.00 56.00 92 ASP A O 1
ATOM 750 N N . LEU A 1 93 ? 33.367 29.232 -11.580 1.00 52.97 93 LEU A N 1
ATOM 751 C CA . LEU A 1 93 ? 32.545 30.403 -11.248 1.00 52.97 93 LEU A CA 1
ATOM 752 C C . LEU A 1 93 ? 33.470 31.574 -10.865 1.00 52.97 93 LEU A C 1
ATOM 754 O O . LEU A 1 93 ? 34.087 31.511 -9.801 1.00 52.97 93 LEU A O 1
ATOM 758 N N . PRO A 1 94 ? 33.572 32.643 -11.684 1.00 60.97 94 PRO A N 1
ATOM 759 C CA . PRO A 1 94 ? 34.324 33.834 -11.311 1.00 60.97 94 PRO A CA 1
ATOM 760 C C . PRO A 1 94 ? 33.766 34.414 -10.010 1.00 60.97 94 PRO A C 1
ATOM 762 O O . PRO A 1 94 ? 32.549 34.438 -9.800 1.00 60.97 94 PRO A O 1
ATOM 765 N N . GLU A 1 95 ? 34.670 34.867 -9.141 1.00 63.75 95 GLU A N 1
ATOM 766 C CA . GLU A 1 95 ? 34.332 35.507 -7.871 1.00 63.75 95 GLU A CA 1
ATOM 767 C C . GLU A 1 95 ? 33.254 36.588 -8.083 1.00 63.75 95 GLU A C 1
ATOM 769 O O . GLU A 1 95 ? 33.318 37.346 -9.059 1.00 63.75 95 GLU A O 1
ATOM 774 N N . PRO A 1 96 ? 32.226 36.651 -7.216 1.00 52.47 96 PRO A N 1
ATOM 775 C CA . PRO A 1 96 ? 31.063 37.498 -7.434 1.00 52.47 96 PRO A CA 1
ATOM 776 C C . PRO A 1 96 ? 31.459 38.977 -7.436 1.00 52.47 96 PRO A C 1
ATOM 778 O O . PRO A 1 96 ? 31.705 39.571 -6.389 1.00 52.47 96 PRO A O 1
ATOM 781 N N . SER A 1 97 ? 31.467 39.587 -8.622 1.00 56.97 97 SER A N 1
ATOM 782 C CA . SER A 1 97 ? 31.500 41.038 -8.778 1.00 56.97 97 SER A CA 1
ATOM 783 C C . SER A 1 97 ? 30.238 41.646 -8.164 1.00 56.97 97 SER A C 1
ATOM 785 O O . SER A 1 97 ? 29.134 41.242 -8.540 1.00 56.97 97 SER A O 1
ATOM 787 N N . ASP A 1 98 ? 30.431 42.592 -7.242 1.00 55.94 98 ASP A N 1
ATOM 788 C CA . ASP A 1 98 ? 29.452 43.457 -6.574 1.00 55.94 98 ASP A CA 1
ATOM 789 C C . ASP A 1 98 ? 28.009 43.312 -7.071 1.00 55.94 98 ASP A C 1
ATOM 791 O O . ASP A 1 98 ? 27.543 43.991 -7.992 1.00 55.94 98 ASP A O 1
ATOM 795 N N . THR A 1 99 ? 27.267 42.413 -6.427 1.00 52.28 99 THR A N 1
ATOM 796 C CA . THR A 1 99 ? 25.827 42.317 -6.640 1.00 52.28 99 THR A CA 1
ATOM 797 C C . THR A 1 99 ? 25.168 43.624 -6.191 1.00 52.28 99 THR A C 1
ATOM 799 O O . THR A 1 99 ? 25.370 44.025 -5.041 1.00 52.28 99 THR A O 1
ATOM 802 N N . PRO A 1 100 ? 24.351 44.279 -7.038 1.00 59.75 100 PRO A N 1
ATOM 803 C CA . PRO A 1 100 ? 23.655 45.501 -6.666 1.00 59.75 100 PRO A CA 1
ATOM 804 C C . PRO A 1 100 ? 22.774 45.240 -5.444 1.00 59.75 100 PRO A C 1
ATOM 806 O O . PRO A 1 100 ? 21.939 44.333 -5.444 1.00 59.75 100 PRO A O 1
ATOM 809 N N . THR A 1 101 ? 22.975 46.038 -4.399 1.00 60.34 101 THR A N 1
ATOM 810 C CA . THR A 1 101 ? 22.245 45.984 -3.134 1.00 60.34 101 THR A CA 1
ATOM 811 C C . THR A 1 101 ? 20.752 46.179 -3.395 1.00 60.34 101 THR A C 1
ATOM 813 O O . THR A 1 101 ? 20.271 47.294 -3.590 1.00 60.34 101 THR A O 1
ATOM 816 N N . ILE A 1 102 ? 20.008 45.073 -3.454 1.00 61.00 102 ILE A N 1
ATOM 817 C CA . ILE A 1 102 ? 18.555 45.077 -3.631 1.00 61.00 102 ILE A CA 1
ATOM 818 C C . ILE A 1 102 ? 17.935 45.700 -2.382 1.00 61.00 102 ILE A C 1
ATOM 820 O O . ILE A 1 102 ? 17.971 45.123 -1.297 1.00 61.00 102 ILE A O 1
ATOM 824 N N . ASP A 1 103 ? 17.352 46.881 -2.560 1.00 67.06 103 ASP A N 1
ATOM 825 C CA . ASP A 1 103 ? 16.757 47.683 -1.501 1.00 67.06 103 ASP A CA 1
ATOM 826 C C . ASP A 1 103 ? 15.579 46.924 -0.833 1.00 67.06 103 ASP A C 1
ATOM 828 O O . ASP A 1 103 ? 14.534 46.701 -1.472 1.00 67.06 103 ASP A O 1
ATOM 832 N N . PRO A 1 104 ? 15.705 46.477 0.435 1.00 65.38 104 PRO A N 1
ATOM 833 C CA . PRO A 1 104 ? 14.791 45.516 1.070 1.00 65.38 104 PRO A CA 1
ATOM 834 C C . PRO A 1 104 ? 13.350 46.032 1.224 1.00 65.38 104 PRO A C 1
ATOM 836 O O . PRO A 1 104 ? 12.411 45.250 1.424 1.00 65.38 104 PRO A O 1
ATOM 839 N N . PHE A 1 105 ? 13.140 47.341 1.084 1.00 63.75 105 PHE A N 1
ATOM 840 C CA . PHE A 1 105 ? 11.821 47.964 1.166 1.00 63.75 105 PHE A CA 1
ATOM 841 C C . PHE A 1 105 ? 10.956 47.727 -0.081 1.00 63.75 105 PHE A C 1
ATOM 843 O O . PHE A 1 105 ? 9.736 47.565 0.042 1.00 63.75 105 PHE A O 1
ATOM 850 N N . THR A 1 106 ? 11.556 47.593 -1.267 1.00 63.91 106 THR A N 1
ATOM 851 C CA . THR A 1 106 ? 10.809 47.317 -2.511 1.00 63.91 106 THR A CA 1
ATOM 852 C C . THR A 1 106 ? 10.307 45.866 -2.568 1.00 63.91 106 THR A C 1
ATOM 854 O O . THR A 1 106 ? 9.165 45.602 -2.966 1.00 63.91 106 THR A O 1
ATOM 857 N N . ALA A 1 107 ? 11.093 44.922 -2.038 1.00 64.69 107 ALA A N 1
ATOM 858 C CA . ALA A 1 107 ? 10.749 43.501 -1.981 1.00 64.69 107 ALA A CA 1
ATOM 859 C C . ALA A 1 107 ? 9.519 43.217 -1.093 1.00 64.69 107 ALA A C 1
ATOM 861 O O . ALA A 1 107 ? 8.656 42.394 -1.432 1.00 64.69 107 ALA A O 1
ATOM 862 N N . LYS A 1 108 ? 9.372 43.937 0.030 1.00 71.62 108 LYS A N 1
ATOM 863 C CA . LYS A 1 108 ? 8.240 43.751 0.956 1.00 71.62 108 LYS A CA 1
ATOM 864 C C . LYS A 1 108 ? 6.909 44.191 0.338 1.00 71.62 108 LYS A C 1
ATOM 866 O O . LYS A 1 108 ? 5.889 43.519 0.533 1.00 71.62 108 LYS A O 1
ATOM 871 N N . HIS A 1 109 ? 6.905 45.268 -0.451 1.00 73.00 109 HIS A N 1
ATOM 872 C CA . HIS A 1 109 ? 5.685 45.759 -1.094 1.00 73.00 109 HIS A CA 1
ATOM 873 C C . HIS A 1 109 ? 5.208 44.823 -2.217 1.00 73.00 109 HIS A C 1
ATOM 875 O O . HIS A 1 109 ? 4.002 44.582 -2.367 1.00 73.00 109 HIS A O 1
ATOM 881 N N . GLN A 1 110 ? 6.142 44.218 -2.956 1.00 73.19 11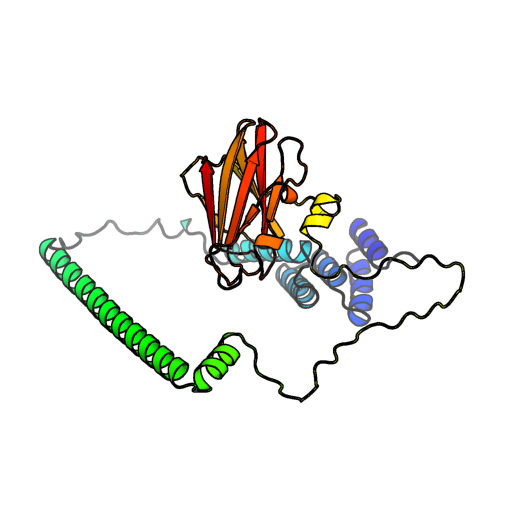0 GLN A N 1
ATOM 882 C CA . GLN A 1 110 ? 5.816 43.264 -4.014 1.00 73.19 110 GLN A CA 1
ATOM 883 C C . GLN A 1 110 ? 5.231 41.955 -3.450 1.00 73.19 110 GLN A C 1
ATOM 885 O O . GLN A 1 110 ? 4.295 41.394 -4.029 1.00 73.19 110 GLN A O 1
ATOM 890 N N . ARG A 1 111 ? 5.696 41.509 -2.271 1.00 75.56 111 ARG A N 1
ATOM 891 C CA . ARG A 1 111 ? 5.164 40.318 -1.582 1.00 75.56 111 ARG A CA 1
ATOM 892 C C . ARG A 1 111 ? 3.705 40.494 -1.145 1.00 75.56 111 ARG A C 1
ATOM 894 O O . ARG A 1 111 ? 2.903 39.588 -1.373 1.00 75.56 111 ARG A O 1
ATOM 901 N N . ARG A 1 112 ? 3.330 41.664 -0.605 1.00 75.94 112 ARG A N 1
ATOM 902 C CA . ARG A 1 112 ? 1.926 41.980 -0.248 1.00 75.94 112 ARG A CA 1
ATOM 903 C C . ARG A 1 112 ? 0.995 41.995 -1.465 1.00 75.94 112 ARG A C 1
ATOM 905 O O . ARG A 1 112 ? -0.126 41.503 -1.388 1.00 75.94 112 ARG A O 1
ATOM 912 N N . ARG A 1 113 ? 1.463 42.494 -2.614 1.00 75.62 113 ARG A N 1
ATOM 913 C CA . ARG A 1 113 ? 0.648 42.536 -3.842 1.00 75.62 113 ARG A CA 1
ATOM 914 C C . ARG A 1 113 ? 0.407 41.138 -4.427 1.00 75.62 113 ARG A C 1
ATOM 916 O O . ARG A 1 113 ? -0.672 40.863 -4.947 1.00 75.62 113 ARG A O 1
ATOM 923 N N . ARG A 1 114 ? 1.386 40.230 -4.309 1.00 78.25 114 ARG A N 1
ATOM 924 C CA . ARG A 1 114 ? 1.240 38.822 -4.727 1.00 78.25 114 ARG A CA 1
ATOM 925 C C . ARG A 1 114 ? 0.299 38.039 -3.810 1.00 78.25 114 ARG A C 1
ATOM 927 O O . ARG A 1 114 ? -0.485 37.241 -4.317 1.00 78.25 114 ARG A O 1
ATOM 934 N N . SER A 1 115 ? 0.334 38.274 -2.495 1.00 80.88 115 SER A N 1
ATOM 935 C CA . SER A 1 115 ? -0.594 37.601 -1.578 1.00 80.88 115 SER A CA 1
ATOM 936 C C . SER A 1 115 ? -2.038 38.049 -1.807 1.00 80.88 115 SER A C 1
ATOM 938 O O . SER A 1 115 ? -2.913 37.196 -1.896 1.00 80.88 115 SER A O 1
ATOM 940 N N . GLN A 1 116 ? -2.292 39.346 -2.012 1.00 82.12 116 GLN A N 1
ATOM 941 C CA . GLN A 1 116 ? -3.641 39.848 -2.306 1.00 82.12 116 GLN A CA 1
ATOM 942 C C . GLN A 1 116 ? -4.247 39.234 -3.575 1.00 82.12 116 GLN A C 1
ATOM 944 O O . GLN A 1 116 ? -5.419 38.875 -3.570 1.00 82.12 116 GLN A O 1
ATOM 949 N N . ARG A 1 117 ? -3.454 39.035 -4.639 1.00 84.75 117 ARG A N 1
ATOM 950 C CA . ARG A 1 117 ? -3.934 38.349 -5.853 1.00 84.75 117 ARG A CA 1
ATOM 951 C C . ARG A 1 117 ? -4.323 36.895 -5.589 1.00 84.75 117 ARG A C 1
ATOM 953 O O . ARG A 1 117 ? -5.321 36.436 -6.133 1.00 84.75 117 ARG A O 1
ATOM 960 N N . ARG A 1 118 ? -3.569 36.183 -4.743 1.00 85.56 118 ARG A N 1
ATOM 961 C CA . ARG A 1 118 ? -3.901 34.803 -4.351 1.00 85.56 118 ARG A CA 1
ATOM 962 C C . ARG A 1 118 ? -5.197 34.745 -3.545 1.00 85.56 118 ARG A C 1
ATOM 964 O O . ARG A 1 118 ? -6.035 33.904 -3.836 1.00 85.56 118 ARG A O 1
ATOM 971 N N . TRP A 1 119 ? -5.389 35.664 -2.600 1.00 88.31 119 TRP A N 1
ATOM 972 C CA . TRP A 1 119 ? -6.625 35.741 -1.816 1.00 88.31 119 TRP A CA 1
ATOM 973 C C . TRP A 1 119 ? -7.839 36.119 -2.666 1.00 88.31 119 TRP A C 1
ATOM 975 O O . TRP A 1 119 ? -8.897 35.521 -2.505 1.00 88.31 119 TRP A O 1
ATOM 985 N N . ALA A 1 120 ? -7.681 37.041 -3.619 1.00 90.81 120 ALA A N 1
ATOM 986 C CA . ALA A 1 120 ? -8.743 37.375 -4.566 1.00 90.81 120 ALA A CA 1
ATOM 987 C C . ALA A 1 120 ? -9.115 36.171 -5.449 1.00 90.81 120 ALA A C 1
ATOM 989 O O . ALA A 1 120 ? -10.295 35.866 -5.596 1.00 90.81 120 ALA A O 1
ATOM 990 N N . ALA A 1 121 ? -8.124 35.444 -5.979 1.00 90.19 121 ALA A N 1
ATOM 991 C CA . ALA A 1 121 ? -8.367 34.234 -6.764 1.00 90.19 121 ALA A CA 1
ATOM 992 C C . ALA A 1 121 ? -9.071 33.140 -5.941 1.00 90.19 121 ALA A C 1
ATOM 994 O O . ALA A 1 121 ? -10.008 32.514 -6.431 1.00 90.19 121 ALA A O 1
ATOM 995 N N . LEU A 1 122 ? -8.668 32.956 -4.678 1.00 93.38 122 LEU A N 1
ATOM 996 C CA . LEU A 1 122 ? -9.311 32.013 -3.762 1.00 93.38 122 LEU A CA 1
ATOM 997 C C . LEU A 1 122 ? -10.770 32.404 -3.480 1.00 93.38 122 LEU A C 1
ATOM 999 O O . LEU A 1 122 ? -11.646 31.545 -3.485 1.00 93.38 122 LEU A O 1
ATOM 1003 N N . GLY A 1 123 ? -11.041 33.700 -3.289 1.00 94.69 123 GLY A N 1
ATOM 1004 C CA . GLY A 1 123 ? -12.397 34.218 -3.093 1.00 94.69 123 GLY A CA 1
ATOM 1005 C C . GLY A 1 123 ? -13.300 33.980 -4.305 1.00 94.69 123 GLY A C 1
ATOM 1006 O O . GLY A 1 123 ? -14.432 33.525 -4.149 1.00 94.69 123 GLY A O 1
ATOM 1007 N N . VAL A 1 124 ? -12.785 34.202 -5.520 1.00 95.75 124 VAL A N 1
ATOM 1008 C CA . VAL A 1 124 ? -13.521 33.906 -6.761 1.00 95.75 124 VAL A CA 1
ATOM 1009 C C . VAL A 1 124 ? -13.814 32.408 -6.874 1.00 95.75 124 VAL A C 1
ATOM 1011 O O . VAL A 1 124 ? -14.966 32.037 -7.102 1.00 95.75 124 VAL A O 1
ATOM 1014 N N . ALA A 1 125 ? -12.825 31.541 -6.639 1.00 93.94 125 ALA A N 1
ATOM 1015 C CA . ALA A 1 125 ? -13.019 30.091 -6.685 1.00 93.94 125 ALA A CA 1
ATOM 1016 C C . ALA A 1 125 ? -14.056 29.609 -5.653 1.00 93.94 125 ALA A C 1
ATOM 1018 O O . ALA A 1 125 ? -14.958 28.847 -5.995 1.00 93.94 125 ALA A O 1
ATOM 1019 N N . ALA A 1 126 ? -13.986 30.109 -4.415 1.00 95.00 126 ALA A N 1
ATOM 1020 C CA . ALA A 1 126 ? -14.952 29.781 -3.370 1.00 95.00 126 ALA A CA 1
ATOM 1021 C C . ALA A 1 126 ? -16.380 30.208 -3.751 1.00 95.00 126 ALA A C 1
ATOM 1023 O O . ALA A 1 126 ? -17.321 29.440 -3.554 1.00 95.00 126 ALA A O 1
ATOM 1024 N N . SER A 1 127 ? -16.543 31.390 -4.359 1.00 97.25 127 SER A N 1
ATOM 1025 C CA . SER A 1 127 ? -17.856 31.866 -4.819 1.00 97.25 127 SER A CA 1
ATOM 1026 C C . SER A 1 127 ? -18.451 30.988 -5.928 1.00 97.25 127 SER A C 1
ATOM 1028 O O . SER A 1 127 ? -19.645 30.685 -5.898 1.00 97.25 127 SER A O 1
ATOM 1030 N N . MET A 1 128 ? -17.622 30.504 -6.863 1.00 96.75 128 MET A N 1
ATOM 1031 C CA . MET A 1 128 ? -18.060 29.584 -7.917 1.00 96.75 128 MET A CA 1
ATOM 1032 C C . MET A 1 128 ? -18.500 28.238 -7.337 1.00 96.75 128 MET A C 1
ATOM 1034 O O . MET A 1 128 ? -19.550 27.727 -7.720 1.00 96.75 128 MET A O 1
ATOM 1038 N N . ILE A 1 129 ? -17.743 27.692 -6.379 1.00 95.38 129 ILE A N 1
ATOM 1039 C CA . ILE A 1 129 ? -18.083 26.424 -5.718 1.00 95.38 129 ILE A CA 1
ATOM 1040 C C . ILE A 1 129 ? -19.398 26.556 -4.946 1.00 95.38 129 ILE A C 1
ATOM 1042 O O . ILE A 1 129 ? -20.270 25.705 -5.095 1.00 95.38 129 ILE A O 1
ATOM 1046 N N . MET A 1 130 ? -19.591 27.631 -4.172 1.00 97.00 130 MET A N 1
ATOM 1047 C CA . MET A 1 130 ? -20.849 27.841 -3.445 1.00 97.00 130 MET A CA 1
ATOM 1048 C C . MET A 1 130 ? -22.052 27.959 -4.389 1.00 97.00 130 MET A C 1
ATOM 1050 O O . MET A 1 130 ? -23.098 27.367 -4.124 1.00 97.00 130 MET A O 1
ATOM 1054 N N . SER A 1 131 ? -21.897 28.680 -5.504 1.00 97.25 131 SER A N 1
ATOM 1055 C CA . SER A 1 131 ? -22.946 28.823 -6.520 1.00 97.25 131 SER A CA 1
ATOM 1056 C C . SER A 1 131 ? -23.305 27.481 -7.175 1.00 97.25 131 SER A C 1
ATOM 1058 O O . SER A 1 131 ? -24.485 27.132 -7.283 1.00 97.25 131 SER A O 1
ATOM 1060 N N . LEU A 1 132 ? -22.298 26.675 -7.536 1.00 95.56 132 LEU A N 1
ATOM 1061 C CA . LEU A 1 132 ? -22.500 25.334 -8.093 1.00 95.56 132 LEU A CA 1
ATOM 1062 C C . LEU A 1 132 ? -23.181 24.396 -7.089 1.00 95.56 132 LEU A C 1
ATOM 1064 O O . LEU A 1 132 ? -24.139 23.716 -7.453 1.00 95.56 132 LEU A O 1
ATOM 1068 N N . SER A 1 133 ? -22.753 24.407 -5.824 1.00 94.69 133 SER A N 1
ATOM 1069 C CA . SER A 1 133 ? -23.361 23.601 -4.759 1.00 94.69 133 SER A CA 1
ATOM 1070 C C . SER A 1 133 ? -24.818 23.990 -4.497 1.00 94.69 133 SER A C 1
ATOM 1072 O O . SER A 1 133 ? -25.672 23.116 -4.360 1.00 94.69 133 SER A O 1
ATOM 1074 N N . SER A 1 134 ? -25.129 25.291 -4.476 1.00 96.06 134 SER A N 1
ATOM 1075 C CA . SER A 1 134 ? -26.503 25.778 -4.301 1.00 96.06 134 SER A CA 1
ATOM 1076 C C . SER A 1 134 ? -27.401 25.376 -5.475 1.00 96.06 134 SER A C 1
ATOM 1078 O O . SER A 1 134 ? -28.506 24.872 -5.270 1.00 96.06 134 SER A O 1
ATOM 1080 N N . THR A 1 135 ? -26.897 25.501 -6.705 1.00 95.19 135 THR A N 1
ATOM 1081 C CA . THR A 1 135 ? -27.623 25.085 -7.915 1.00 95.19 135 THR A CA 1
ATOM 1082 C C . THR A 1 135 ? -27.872 23.575 -7.923 1.00 95.19 135 THR A C 1
ATOM 1084 O O . THR A 1 135 ? -28.988 23.132 -8.189 1.00 95.19 135 THR A O 1
ATOM 1087 N N . TYR A 1 136 ? -26.862 22.773 -7.573 1.00 92.56 136 TYR A N 1
ATOM 1088 C CA . TYR A 1 136 ? -26.983 21.319 -7.454 1.00 92.56 136 TYR A CA 1
ATOM 1089 C C . TYR A 1 136 ? -28.034 20.912 -6.410 1.00 92.56 136 TYR A C 1
ATOM 1091 O O . TYR A 1 136 ? -28.850 20.019 -6.656 1.00 92.56 136 TYR A O 1
ATOM 1099 N N . PHE A 1 137 ? -28.058 21.594 -5.262 1.00 93.88 137 PHE A N 1
ATOM 1100 C CA . PHE A 1 137 ? -29.048 21.355 -4.214 1.00 93.88 137 PHE A CA 1
ATOM 1101 C C . PHE A 1 137 ? -30.473 21.666 -4.690 1.00 93.88 137 PHE A C 1
ATOM 1103 O O . PHE A 1 137 ? -31.357 20.824 -4.544 1.00 93.88 137 PHE A O 1
ATOM 1110 N N . LEU A 1 138 ? -30.693 22.819 -5.335 1.00 96.00 138 LEU A N 1
ATOM 1111 C CA . LEU A 1 138 ? -32.003 23.181 -5.893 1.00 96.00 138 LEU A CA 1
ATOM 1112 C C . LEU A 1 138 ? -32.484 22.170 -6.939 1.00 96.00 138 LEU A C 1
ATOM 1114 O O . LEU A 1 138 ? -33.640 21.757 -6.903 1.00 96.00 138 LEU A O 1
ATOM 1118 N N . LEU A 1 139 ? -31.597 21.721 -7.831 1.00 92.12 139 LEU A N 1
ATOM 1119 C CA . LEU A 1 139 ? -31.916 20.685 -8.817 1.00 92.12 139 LEU A CA 1
ATOM 1120 C C . LEU A 1 139 ? -32.305 19.358 -8.155 1.00 92.12 139 LEU A C 1
ATOM 1122 O O . LEU A 1 139 ? -33.209 18.682 -8.637 1.00 92.12 139 LEU A O 1
ATOM 1126 N N . THR A 1 140 ? -31.659 19.007 -7.044 1.00 88.00 140 THR A N 1
ATOM 1127 C CA . THR A 1 140 ? -31.967 17.785 -6.291 1.00 88.00 140 THR A CA 1
ATOM 1128 C C . THR A 1 140 ? -33.333 17.883 -5.605 1.00 88.00 140 THR A C 1
ATOM 1130 O O . THR A 1 140 ? -34.135 16.960 -5.714 1.00 88.00 140 THR A O 1
ATOM 1133 N N . VAL A 1 141 ? -33.637 19.012 -4.953 1.00 92.19 141 VAL A N 1
ATOM 1134 C CA . VAL A 1 141 ? -34.926 19.234 -4.267 1.00 92.19 141 VAL A CA 1
ATOM 1135 C C . VAL A 1 141 ? -36.094 19.306 -5.256 1.00 92.19 141 VAL A C 1
ATOM 1137 O O . VAL A 1 141 ? -37.180 18.818 -4.960 1.00 92.19 141 VAL A O 1
ATOM 1140 N N . LEU A 1 142 ? -35.870 19.857 -6.452 1.00 94.81 142 LEU A N 1
ATOM 1141 C CA . LEU A 1 142 ? -36.872 19.924 -7.523 1.00 94.81 142 LEU A CA 1
ATOM 1142 C C . LEU A 1 142 ? -37.026 18.609 -8.311 1.00 94.81 142 LEU A C 1
ATOM 1144 O O . LEU A 1 142 ? -37.786 18.569 -9.276 1.00 94.81 142 LEU A O 1
ATOM 1148 N N . GLY A 1 143 ? -36.316 17.540 -7.932 1.00 90.94 143 GLY A N 1
ATOM 1149 C CA . GLY A 1 143 ? -36.429 16.231 -8.580 1.00 90.94 143 GLY A CA 1
ATOM 1150 C C . GLY A 1 143 ? -35.845 16.172 -9.996 1.00 90.94 143 GLY A C 1
ATOM 1151 O O . GLY A 1 143 ? -36.274 15.352 -10.806 1.00 90.94 143 GLY A O 1
ATOM 1152 N N . SER A 1 144 ? -34.878 17.034 -10.327 1.00 93.94 144 SER A N 1
ATOM 1153 C CA . SER A 1 144 ? -34.199 16.986 -11.624 1.00 93.94 144 SER A CA 1
ATOM 1154 C C . SER A 1 144 ? -33.365 15.701 -11.760 1.00 93.94 144 SER A C 1
ATOM 1156 O O . SER A 1 144 ? -32.680 15.322 -10.810 1.00 93.94 144 SER A O 1
ATOM 1158 N N . PRO A 1 145 ? -33.338 15.045 -12.936 1.00 89.31 145 PRO A N 1
ATOM 1159 C CA . PRO A 1 145 ? -32.490 13.875 -13.185 1.00 89.31 145 PRO A CA 1
ATOM 1160 C C . PRO A 1 145 ? -31.009 14.226 -13.438 1.00 89.31 145 PRO A C 1
ATOM 1162 O O . PRO A 1 145 ? -30.165 13.332 -13.514 1.00 89.31 145 PRO A O 1
ATOM 1165 N N . ILE A 1 146 ? -30.666 15.513 -13.567 1.00 87.31 146 ILE A N 1
ATOM 1166 C CA . ILE A 1 146 ? -29.312 15.984 -13.911 1.00 87.31 146 ILE A CA 1
ATOM 1167 C C . ILE A 1 146 ? -28.248 15.576 -12.864 1.00 87.31 146 ILE A C 1
ATOM 1169 O O . ILE A 1 146 ? -27.200 15.067 -13.270 1.00 87.31 146 ILE A O 1
ATOM 1173 N N . PRO A 1 147 ? -28.474 15.712 -11.538 1.00 86.06 147 PRO A N 1
ATOM 1174 C CA . PRO A 1 147 ? -27.529 15.257 -10.513 1.00 86.06 147 PRO A CA 1
ATOM 1175 C C . PRO A 1 147 ? -27.120 13.783 -10.648 1.00 86.06 147 PRO A C 1
ATOM 1177 O O . PRO A 1 147 ? -25.945 13.447 -10.496 1.00 86.06 147 PRO A O 1
ATOM 1180 N N . ALA A 1 148 ? -28.072 12.907 -10.988 1.00 78.62 148 ALA A N 1
ATOM 1181 C CA . ALA A 1 148 ? -27.815 11.480 -11.166 1.00 78.62 148 ALA A CA 1
ATOM 1182 C C . ALA A 1 148 ? -26.928 11.204 -12.392 1.00 78.62 148 ALA A C 1
ATOM 1184 O O . ALA A 1 148 ? -26.007 10.392 -12.312 1.00 78.62 148 ALA A O 1
ATOM 1185 N N . GLN A 1 149 ? -27.146 11.924 -13.498 1.00 84.62 149 GLN A N 1
ATOM 1186 C CA . GLN A 1 149 ? -26.319 11.808 -14.705 1.00 84.62 149 GLN A CA 1
ATOM 1187 C C . GLN A 1 149 ? -24.883 12.296 -14.468 1.00 84.62 149 GLN A C 1
ATOM 1189 O O . GLN A 1 149 ? -23.934 11.628 -14.875 1.00 84.62 149 GLN A O 1
ATOM 1194 N N . ILE A 1 150 ? -24.704 13.415 -13.755 1.00 80.31 150 ILE A N 1
ATOM 1195 C CA . ILE A 1 150 ? -23.370 13.922 -13.394 1.00 80.31 150 ILE A CA 1
ATOM 1196 C C . ILE A 1 150 ? -22.641 12.908 -12.502 1.00 80.31 150 ILE A C 1
ATOM 1198 O O . ILE A 1 150 ? -21.469 12.620 -12.740 1.00 80.31 150 ILE A O 1
ATOM 1202 N N . ARG A 1 151 ? -23.331 12.309 -11.519 1.00 79.62 151 ARG A N 1
ATOM 1203 C CA . ARG A 1 151 ? -22.754 11.262 -10.661 1.00 79.62 151 ARG A CA 1
ATOM 1204 C C . ARG A 1 151 ? -22.335 10.029 -11.469 1.00 79.62 151 ARG A C 1
ATOM 1206 O O . ARG A 1 151 ? -21.254 9.505 -11.218 1.00 79.62 151 ARG A O 1
ATOM 1213 N N . ALA A 1 152 ? -23.134 9.588 -12.440 1.00 76.88 152 ALA A N 1
ATOM 1214 C CA . ALA A 1 152 ? -22.796 8.453 -13.304 1.00 76.88 152 ALA A CA 1
ATOM 1215 C C . ALA A 1 152 ? -21.541 8.723 -14.161 1.00 76.88 152 ALA A C 1
ATOM 1217 O O . ALA A 1 152 ? -20.653 7.880 -14.243 1.00 76.88 152 ALA A O 1
ATOM 1218 N N . ILE A 1 153 ? -21.411 9.932 -14.720 1.00 79.25 153 ILE A N 1
ATOM 1219 C CA . ILE A 1 153 ? -20.234 10.326 -15.513 1.00 79.25 153 ILE A CA 1
ATOM 1220 C C . ILE A 1 153 ? -18.978 10.418 -14.635 1.00 79.25 153 ILE A C 1
ATOM 1222 O O . ILE A 1 153 ? -17.933 9.885 -14.999 1.00 79.25 153 ILE A O 1
ATOM 1226 N N . VAL A 1 154 ? -19.071 11.061 -13.465 1.00 80.94 154 VAL A N 1
ATOM 1227 C CA . VAL A 1 154 ? -17.924 11.239 -12.553 1.00 80.94 154 VAL A CA 1
ATOM 1228 C C . VAL A 1 154 ? -17.471 9.913 -11.938 1.00 80.94 154 VAL A C 1
ATOM 1230 O O . VAL A 1 154 ? -16.275 9.698 -11.769 1.00 80.94 154 VAL A O 1
ATOM 1233 N N . SER A 1 155 ? -18.400 9.001 -11.645 1.00 79.81 155 SER A N 1
ATOM 1234 C CA . SER A 1 155 ? -18.079 7.658 -11.134 1.00 79.81 155 SER A CA 1
ATOM 1235 C C . SER A 1 155 ? -17.549 6.701 -12.207 1.00 79.81 155 SER A C 1
ATOM 1237 O O . SER A 1 155 ? -17.280 5.540 -11.908 1.00 79.81 155 SER A O 1
ATOM 1239 N N . GLY A 1 156 ? -17.408 7.153 -13.459 1.00 69.25 156 GLY A N 1
ATOM 1240 C CA . GLY A 1 156 ? -16.978 6.297 -14.562 1.00 69.25 156 GLY A CA 1
ATOM 1241 C C . GLY A 1 156 ? -17.999 5.216 -14.932 1.00 69.25 156 GLY A C 1
ATOM 1242 O O . GLY A 1 156 ? -17.699 4.359 -15.761 1.00 69.25 156 GLY A O 1
ATOM 1243 N N . GLN A 1 157 ? -19.218 5.269 -14.380 1.00 68.31 157 GLN A N 1
ATOM 1244 C CA . GLN A 1 157 ? -20.357 4.473 -14.829 1.00 68.31 157 GLN A CA 1
ATOM 1245 C C . GLN A 1 157 ? -20.900 5.072 -16.131 1.00 68.31 157 GLN A C 1
ATOM 1247 O O . GLN A 1 157 ? -21.998 5.623 -16.198 1.00 68.31 157 GLN A O 1
ATOM 1252 N N . SER A 1 158 ? -20.104 4.974 -17.197 1.00 49.50 158 SER A N 1
ATOM 1253 C CA . SER A 1 158 ? -20.605 5.170 -18.551 1.00 49.50 158 SER A CA 1
ATOM 1254 C C . SER A 1 158 ? -21.607 4.052 -18.833 1.00 49.50 158 SER A C 1
ATOM 1256 O O . SER A 1 158 ? -21.240 2.887 -18.989 1.00 49.50 158 SER A O 1
ATOM 1258 N N . GLY A 1 159 ? -22.890 4.406 -18.791 1.00 48.53 159 GLY A N 1
ATOM 1259 C CA . GLY A 1 159 ? -23.999 3.483 -18.955 1.00 48.53 159 GLY A CA 1
ATOM 1260 C C . GLY A 1 159 ? -23.975 2.818 -20.324 1.00 48.53 159 GLY A C 1
ATOM 1261 O O . GLY A 1 159 ? -24.427 3.396 -21.310 1.00 48.53 159 GLY A O 1
ATOM 1262 N N . ASN A 1 160 ? -23.540 1.561 -20.363 1.00 43.41 160 ASN A N 1
ATOM 1263 C CA . ASN A 1 160 ? -23.996 0.629 -21.380 1.00 43.41 160 ASN A CA 1
ATOM 1264 C C . ASN A 1 160 ? -25.394 0.152 -20.957 1.00 43.41 160 ASN A C 1
ATOM 1266 O O . ASN A 1 160 ? -25.560 -0.901 -20.345 1.00 43.41 160 ASN A O 1
ATOM 1270 N N . ASN A 1 161 ? -26.398 0.995 -21.202 1.00 46.41 161 ASN A N 1
ATOM 1271 C CA . ASN A 1 161 ? -27.801 0.643 -21.028 1.00 46.41 161 ASN A CA 1
ATOM 1272 C C . ASN A 1 161 ? -28.192 -0.374 -22.108 1.00 46.41 161 ASN A C 1
ATOM 1274 O O . ASN A 1 161 ? -28.737 -0.009 -23.148 1.00 46.41 161 ASN A O 1
ATOM 1278 N N . GLN A 1 162 ? -27.952 -1.657 -21.848 1.00 42.25 162 GLN A N 1
ATOM 1279 C CA . GLN A 1 162 ? -28.839 -2.697 -22.351 1.00 42.25 162 GLN A CA 1
ATOM 1280 C C . GLN A 1 162 ? -29.636 -3.262 -21.184 1.00 42.25 162 GLN A C 1
ATOM 1282 O O . GLN A 1 162 ? -29.100 -3.732 -20.186 1.00 42.25 162 GLN A O 1
ATOM 1287 N N . ALA A 1 163 ? -30.949 -3.130 -21.331 1.00 45.91 163 ALA A N 1
ATOM 1288 C CA . ALA A 1 163 ? -31.960 -3.599 -20.415 1.00 45.91 163 ALA A CA 1
ATOM 1289 C C . ALA A 1 163 ? -31.793 -5.097 -20.120 1.00 45.91 163 ALA A C 1
ATOM 1291 O O . ALA A 1 163 ? -31.908 -5.935 -21.010 1.00 45.91 163 ALA A O 1
ATOM 1292 N N . GLY A 1 164 ? -31.582 -5.417 -18.848 1.00 32.81 164 GLY A N 1
ATOM 1293 C CA . GLY A 1 164 ? -31.688 -6.758 -18.293 1.00 32.81 164 GLY A CA 1
ATOM 1294 C C . GLY A 1 164 ? -32.180 -6.627 -16.860 1.00 32.81 164 GLY A C 1
ATOM 1295 O O . GLY A 1 164 ? -31.517 -6.018 -16.027 1.00 32.81 164 GLY A O 1
ATOM 1296 N N . GLN A 1 165 ? -33.391 -7.111 -16.605 1.00 31.09 165 GLN A N 1
ATOM 1297 C CA . GLN A 1 165 ? -34.040 -7.083 -15.297 1.00 31.09 165 GLN A CA 1
ATOM 1298 C C . GLN A 1 165 ? -33.178 -7.766 -14.217 1.00 31.09 165 GLN A C 1
ATOM 1300 O O . GLN A 1 165 ? -32.532 -8.774 -14.512 1.00 31.09 165 GLN A O 1
ATOM 1305 N N . PRO A 1 166 ? -33.209 -7.302 -12.954 1.00 30.14 166 PRO A N 1
ATOM 1306 C CA . PRO A 1 166 ? -32.648 -8.070 -11.853 1.00 30.14 166 PRO A CA 1
ATOM 1307 C C . PRO A 1 166 ? -33.522 -9.306 -11.594 1.00 30.14 166 PRO A C 1
ATOM 1309 O O . PRO A 1 166 ? -34.659 -9.197 -11.133 1.00 30.14 166 PRO A O 1
ATOM 1312 N N . VAL A 1 167 ? -32.990 -10.491 -11.895 1.00 31.02 167 VAL A N 1
ATOM 1313 C CA . VAL A 1 167 ? -33.575 -11.770 -11.478 1.00 31.02 167 VAL A CA 1
ATOM 1314 C C . VAL A 1 167 ? -33.152 -12.031 -10.036 1.00 31.02 167 VAL A C 1
ATOM 1316 O O . VAL A 1 167 ? -32.012 -12.404 -9.765 1.00 31.02 167 VAL A O 1
ATOM 1319 N N . PHE A 1 168 ? -34.084 -11.842 -9.105 1.00 33.16 168 PHE A N 1
ATOM 1320 C CA . PHE A 1 168 ? -33.984 -12.398 -7.761 1.00 33.16 168 PHE A CA 1
ATOM 1321 C C . PHE A 1 168 ? -34.366 -13.881 -7.822 1.00 33.16 168 PHE A C 1
ATOM 1323 O O . PHE A 1 168 ? -35.532 -14.227 -7.998 1.00 33.16 168 PHE A O 1
ATOM 1330 N N . GLY A 1 169 ? -33.368 -14.758 -7.716 1.00 28.16 169 GLY A N 1
ATOM 1331 C CA . GLY A 1 169 ? -33.549 -16.205 -7.637 1.00 28.16 169 GLY A CA 1
ATOM 1332 C C . GLY A 1 169 ? -33.642 -16.669 -6.189 1.00 28.16 169 GLY A C 1
ATOM 1333 O O . GLY A 1 169 ? -32.631 -16.863 -5.521 1.00 28.16 169 GLY A O 1
ATOM 1334 N N . THR A 1 170 ? -34.870 -16.847 -5.719 1.00 29.41 170 THR A N 1
ATOM 1335 C CA . THR A 1 170 ? -35.235 -17.531 -4.477 1.00 29.41 170 THR A CA 1
ATOM 1336 C C . THR A 1 170 ? -35.315 -19.046 -4.738 1.00 29.41 170 THR A C 1
ATOM 1338 O O . THR A 1 170 ? -35.963 -19.454 -5.691 1.00 29.41 170 THR A O 1
ATOM 1341 N N . HIS A 1 171 ? -34.646 -19.842 -3.893 1.00 36.47 171 HIS A N 1
ATOM 1342 C CA . HIS A 1 171 ? -34.718 -21.302 -3.666 1.00 36.47 171 HIS A CA 1
ATOM 1343 C C . HIS A 1 171 ? -34.928 -22.297 -4.832 1.00 36.47 171 HIS A C 1
ATOM 1345 O O . HIS A 1 171 ? -35.970 -22.351 -5.474 1.00 36.47 171 HIS A O 1
ATOM 1351 N N . GLY A 1 172 ? -33.999 -23.258 -4.931 1.00 28.98 172 GLY A N 1
ATOM 1352 C CA . GLY A 1 172 ? -34.196 -24.523 -5.641 1.00 28.98 172 GLY A CA 1
ATOM 1353 C C . GLY A 1 172 ? -33.318 -25.633 -5.068 1.00 28.98 172 GLY A C 1
ATOM 1354 O O . GLY A 1 172 ? -32.191 -25.839 -5.502 1.00 28.98 172 GLY A O 1
ATOM 1355 N N . SER A 1 173 ? -33.841 -26.337 -4.066 1.00 42.28 173 SER A N 1
ATOM 1356 C CA . SER A 1 173 ? -33.328 -27.620 -3.589 1.00 42.28 173 SER A CA 1
ATOM 1357 C C . SER A 1 173 ? -33.379 -28.670 -4.702 1.00 42.28 173 SER A C 1
ATOM 1359 O O . SER A 1 173 ? -34.463 -29.033 -5.157 1.00 42.28 173 SER A O 1
ATOM 1361 N N . GLY A 1 174 ? -32.221 -29.194 -5.098 1.00 32.00 174 GLY A N 1
ATOM 1362 C CA . GLY A 1 174 ? -32.107 -30.330 -6.007 1.00 32.00 174 GLY A CA 1
ATOM 1363 C C . GLY A 1 174 ? -30.966 -31.240 -5.574 1.00 32.00 174 GLY A C 1
ATOM 1364 O O . GLY A 1 174 ? -29.807 -30.969 -5.869 1.00 32.00 174 GLY A O 1
ATOM 1365 N N . GLN A 1 175 ? -31.305 -32.309 -4.852 1.00 38.59 175 GLN A N 1
ATOM 1366 C CA . GLN A 1 175 ? -30.422 -33.449 -4.619 1.00 38.59 175 GLN A CA 1
ATOM 1367 C C . GLN A 1 175 ? -30.048 -34.091 -5.959 1.00 38.59 175 GLN A C 1
ATOM 1369 O O . GLN A 1 175 ? -30.923 -34.558 -6.686 1.00 38.59 175 GLN A O 1
ATOM 1374 N N . VAL A 1 176 ? -28.749 -34.206 -6.229 1.00 35.00 176 VAL A N 1
ATOM 1375 C CA . VAL A 1 176 ? -28.201 -35.204 -7.152 1.00 35.00 176 VAL A CA 1
ATOM 1376 C C . VAL A 1 176 ? -27.067 -35.916 -6.424 1.00 35.00 176 VAL A C 1
ATOM 1378 O O . VAL A 1 176 ? -26.060 -35.315 -6.062 1.00 35.00 176 VAL A O 1
ATOM 1381 N N . ASN A 1 177 ? -27.276 -37.206 -6.170 1.00 41.25 177 ASN A N 1
ATOM 1382 C CA . ASN A 1 177 ? -26.275 -38.127 -5.650 1.00 41.25 177 ASN A CA 1
ATOM 1383 C C . ASN A 1 177 ? -25.335 -38.562 -6.783 1.00 41.25 177 ASN A C 1
ATOM 1385 O O . ASN A 1 177 ? -25.788 -39.230 -7.709 1.00 41.25 177 ASN A O 1
ATOM 1389 N N . THR A 1 178 ? -24.033 -38.303 -6.646 1.00 39.53 178 THR A N 1
ATOM 1390 C CA . THR A 1 178 ? -22.965 -39.111 -7.267 1.00 39.53 178 THR A CA 1
ATOM 1391 C C . THR A 1 178 ? -21.728 -39.147 -6.358 1.00 39.53 178 THR A C 1
ATOM 1393 O O . THR A 1 178 ? -21.369 -38.098 -5.820 1.00 39.53 178 THR A O 1
ATOM 1396 N N . PRO A 1 179 ? -21.058 -40.304 -6.173 1.00 51.19 179 PRO A N 1
ATOM 1397 C CA . PRO A 1 179 ? -19.914 -40.441 -5.275 1.00 51.19 179 PRO A CA 1
ATOM 1398 C C . PRO A 1 179 ? -18.555 -40.260 -5.979 1.00 51.19 179 PRO A C 1
ATOM 1400 O O . PRO A 1 179 ? -18.350 -40.740 -7.089 1.00 51.19 179 PRO A O 1
ATOM 1403 N N . ASN A 1 180 ? -17.613 -39.667 -5.238 1.00 50.56 180 ASN A N 1
ATOM 1404 C CA . ASN A 1 180 ? -16.151 -39.722 -5.394 1.00 50.56 180 ASN A CA 1
ATOM 1405 C C . ASN A 1 180 ? -15.499 -39.121 -6.657 1.00 50.56 180 ASN A C 1
ATOM 1407 O O . ASN A 1 180 ? -15.121 -39.834 -7.583 1.00 50.56 180 ASN A O 1
ATOM 1411 N N . ALA A 1 181 ? -15.162 -37.830 -6.569 1.00 37.00 181 ALA A N 1
ATOM 1412 C CA . ALA A 1 181 ? -13.890 -37.283 -7.057 1.00 37.00 181 ALA A CA 1
ATOM 1413 C C . ALA A 1 181 ? -13.507 -36.043 -6.212 1.00 37.00 181 ALA A C 1
ATOM 1415 O O . ALA A 1 181 ? -14.393 -35.236 -5.922 1.00 37.00 181 ALA A O 1
ATOM 1416 N N . PRO A 1 182 ? -12.238 -35.857 -5.792 1.00 41.59 182 PRO A N 1
ATOM 1417 C CA . PRO A 1 182 ? -11.820 -34.636 -5.114 1.00 41.59 182 PRO A CA 1
ATOM 1418 C C . PRO A 1 182 ? -11.743 -33.492 -6.129 1.00 41.59 182 PRO A C 1
ATOM 1420 O O . PRO A 1 182 ? -10.912 -33.493 -7.035 1.00 41.59 182 PRO A O 1
ATOM 1423 N N . VAL A 1 183 ? -12.641 -32.525 -5.970 1.00 39.44 183 VAL A N 1
ATOM 1424 C CA . VAL A 1 183 ? -12.660 -31.262 -6.713 1.00 39.44 183 VAL A CA 1
ATOM 1425 C C . VAL A 1 183 ? -11.571 -30.343 -6.130 1.00 39.44 183 VAL A C 1
ATOM 1427 O O . VAL A 1 183 ? -11.531 -30.181 -4.909 1.00 39.44 183 VAL A O 1
ATOM 1430 N N . PRO A 1 184 ? -10.678 -29.740 -6.939 1.00 45.94 184 PRO A N 1
ATOM 1431 C CA . PRO A 1 184 ? -9.779 -28.693 -6.455 1.00 45.94 184 PRO A CA 1
ATOM 1432 C C . PRO A 1 184 ? -10.600 -27.444 -6.083 1.00 45.94 184 PRO A C 1
ATOM 1434 O O . PRO A 1 184 ? -11.539 -27.116 -6.811 1.00 45.94 184 PRO A O 1
ATOM 1437 N N . PRO A 1 185 ? -10.296 -26.731 -4.983 1.00 43.88 185 PRO A N 1
ATOM 1438 C CA . PRO A 1 185 ? -11.080 -25.566 -4.596 1.00 43.88 185 PRO A CA 1
ATOM 1439 C C . PRO A 1 185 ? -10.897 -24.452 -5.632 1.00 43.88 185 PRO A C 1
ATOM 1441 O O . PRO A 1 185 ? -9.795 -23.957 -5.863 1.00 43.88 185 PRO A O 1
ATOM 1444 N N . VAL A 1 186 ? -12.004 -24.093 -6.276 1.00 41.19 186 VAL A N 1
ATOM 1445 C CA . VAL A 1 186 ? -12.119 -22.996 -7.234 1.00 41.19 186 VAL A CA 1
ATOM 1446 C C . VAL A 1 186 ? -12.647 -21.763 -6.497 1.00 41.19 186 VAL A C 1
ATOM 1448 O O . VAL A 1 186 ? -13.696 -21.820 -5.863 1.00 41.19 186 VAL A O 1
ATOM 1451 N N . SER A 1 187 ? -11.905 -20.665 -6.664 1.00 38.75 187 SER A N 1
ATOM 1452 C CA . SER A 1 187 ? -12.319 -19.257 -6.567 1.00 38.75 187 SER A CA 1
ATOM 1453 C C . SER A 1 187 ? -12.645 -18.682 -5.186 1.00 38.75 187 SER A C 1
ATOM 1455 O O . SER A 1 187 ? -13.784 -18.706 -4.729 1.00 38.75 187 SER A O 1
ATOM 1457 N N . ALA A 1 188 ? -11.645 -18.009 -4.605 1.00 32.41 188 ALA A N 1
ATOM 1458 C CA . ALA A 1 188 ? -11.837 -16.986 -3.584 1.00 32.41 188 ALA A CA 1
ATOM 1459 C C . ALA A 1 188 ? -12.727 -15.859 -4.137 1.00 32.41 188 ALA A C 1
ATOM 1461 O O . ALA A 1 188 ? -12.338 -15.090 -5.018 1.00 32.41 188 ALA A O 1
ATOM 1462 N N . THR A 1 189 ? -13.957 -15.792 -3.640 1.00 37.00 189 THR A N 1
ATOM 1463 C CA . THR A 1 189 ? -14.832 -14.631 -3.771 1.00 37.00 189 THR A CA 1
ATOM 1464 C C . THR A 1 189 ? -14.340 -13.518 -2.844 1.00 37.00 189 THR A C 1
ATOM 1466 O O . THR A 1 189 ? -13.899 -13.767 -1.725 1.00 37.00 189 THR A O 1
ATOM 1469 N N . ASN A 1 190 ? -14.426 -12.288 -3.342 1.00 43.62 190 ASN A N 1
ATOM 1470 C CA . ASN A 1 190 ? -13.759 -11.051 -2.916 1.00 43.62 190 ASN A CA 1
ATOM 1471 C C . ASN A 1 190 ? -14.114 -10.491 -1.509 1.00 43.62 190 ASN A C 1
ATOM 1473 O O . ASN A 1 190 ? -14.070 -9.283 -1.302 1.00 43.62 190 ASN A O 1
ATOM 1477 N N . GLU A 1 191 ? -14.472 -11.333 -0.538 1.00 40.53 191 GLU A N 1
ATOM 1478 C CA . GLU A 1 191 ? -14.872 -10.919 0.822 1.00 40.53 191 GLU A CA 1
ATOM 1479 C C . GLU A 1 191 ? -13.970 -11.462 1.944 1.00 40.53 191 GLU A C 1
ATOM 1481 O O . GLU A 1 191 ? -14.169 -11.121 3.109 1.00 40.53 191 GLU A O 1
ATOM 1486 N N . TYR A 1 192 ? -12.947 -12.266 1.633 1.00 41.09 192 TYR A N 1
ATOM 1487 C CA . TYR A 1 192 ? -12.284 -13.097 2.648 1.00 41.09 192 TYR A CA 1
ATOM 1488 C C . TYR A 1 192 ? -10.820 -12.772 2.974 1.00 41.09 192 TYR A C 1
ATOM 1490 O O . TYR A 1 192 ? -10.181 -13.555 3.669 1.00 41.09 192 TYR A O 1
ATOM 1498 N N . TYR A 1 193 ? -10.284 -11.606 2.602 1.00 46.69 193 TYR A N 1
ATOM 1499 C CA . TYR A 1 193 ? -8.891 -11.268 2.949 1.00 46.69 193 TYR A CA 1
ATOM 1500 C C . TYR A 1 193 ? -8.635 -11.202 4.464 1.00 46.69 193 TYR A C 1
ATOM 1502 O O . TYR A 1 193 ? -7.636 -11.731 4.945 1.00 46.69 193 TYR A O 1
ATOM 1510 N N . SER A 1 194 ? -9.554 -10.628 5.247 1.00 49.50 194 SER A N 1
ATOM 1511 C CA . SER A 1 194 ? -9.393 -10.545 6.711 1.00 49.50 194 SER A CA 1
ATOM 1512 C C . SER A 1 194 ? -9.476 -11.908 7.415 1.00 49.50 194 SER A C 1
ATOM 1514 O O . SER A 1 194 ? -8.847 -12.112 8.455 1.00 49.50 194 SER A O 1
ATOM 1516 N N . ALA A 1 195 ? -10.212 -12.855 6.833 1.00 48.09 195 ALA A N 1
ATOM 1517 C CA . ALA A 1 195 ? -10.380 -14.197 7.368 1.00 48.09 195 ALA A CA 1
ATOM 1518 C C . ALA A 1 195 ? -9.307 -15.176 6.859 1.00 48.09 195 ALA A C 1
ATOM 1520 O O . ALA A 1 195 ? -8.895 -16.041 7.621 1.00 48.09 195 ALA A O 1
ATOM 1521 N N . GLU A 1 196 ? -8.771 -15.006 5.646 1.00 48.19 196 GLU A N 1
ATOM 1522 C CA . GLU A 1 196 ? -7.585 -15.739 5.175 1.00 48.19 196 GLU A CA 1
ATOM 1523 C C . GLU A 1 196 ? -6.296 -15.256 5.851 1.00 48.19 196 GLU A C 1
ATOM 1525 O O . GLU A 1 196 ? -5.443 -16.077 6.190 1.00 48.19 196 GLU A O 1
ATOM 1530 N N . ALA A 1 197 ? -6.172 -13.953 6.134 1.00 49.31 197 ALA A N 1
ATOM 1531 C CA . ALA A 1 197 ? -5.104 -13.431 6.986 1.00 49.31 197 ALA A CA 1
ATOM 1532 C C . ALA A 1 197 ? -5.195 -14.018 8.407 1.00 49.31 197 ALA A C 1
ATOM 1534 O O . ALA A 1 197 ? -4.179 -14.416 8.973 1.00 49.31 197 ALA A O 1
ATOM 1535 N N . ALA A 1 198 ? -6.411 -14.163 8.951 1.00 45.38 198 ALA A N 1
ATOM 1536 C CA . ALA A 1 198 ? -6.642 -14.844 10.227 1.00 45.38 198 ALA A CA 1
ATOM 1537 C C . ALA A 1 198 ? -6.437 -16.374 10.157 1.00 45.38 198 ALA A C 1
ATOM 1539 O O . ALA A 1 198 ? -6.103 -16.986 11.169 1.00 45.38 198 ALA A O 1
ATOM 1540 N N . ALA A 1 199 ? -6.599 -16.992 8.982 1.00 44.69 199 ALA A N 1
ATOM 1541 C CA . ALA A 1 199 ? -6.397 -18.424 8.746 1.00 44.69 199 ALA A CA 1
ATOM 1542 C C . ALA A 1 199 ? -4.961 -18.792 8.311 1.00 44.69 199 ALA A C 1
ATOM 1544 O O . ALA A 1 199 ? -4.697 -19.951 7.993 1.00 44.69 199 ALA A O 1
ATOM 1545 N N . GLY A 1 200 ? -4.025 -17.834 8.299 1.00 35.81 200 GLY A N 1
ATOM 1546 C CA . GLY A 1 200 ? -2.611 -18.082 7.994 1.00 35.81 200 GLY A CA 1
ATOM 1547 C C . GLY A 1 200 ? -2.263 -18.192 6.503 1.00 35.81 200 GLY A C 1
ATOM 1548 O O . GLY A 1 200 ? -1.191 -18.696 6.177 1.00 35.81 200 GLY A O 1
ATOM 1549 N N . GLY A 1 201 ? -3.130 -17.724 5.596 1.00 42.91 201 GLY A N 1
ATOM 1550 C CA . GLY A 1 201 ? -2.938 -17.841 4.144 1.00 42.91 201 GLY A CA 1
ATOM 1551 C C . GLY A 1 201 ? -1.826 -16.953 3.576 1.00 42.91 201 GLY A C 1
ATOM 1552 O O . GLY A 1 201 ? -1.051 -17.414 2.747 1.00 42.91 201 GLY A O 1
ATOM 1553 N N . PHE A 1 202 ? -1.688 -15.712 4.052 1.00 53.38 202 PHE A N 1
ATOM 1554 C CA . PHE A 1 202 ? -0.593 -14.807 3.681 1.00 53.38 202 PHE A CA 1
ATOM 1555 C C . PHE A 1 202 ? -0.327 -13.812 4.817 1.00 53.38 202 PHE A C 1
ATOM 1557 O O . PHE A 1 202 ? -1.052 -12.833 4.985 1.00 53.38 202 PHE A O 1
ATOM 1564 N N . VAL A 1 203 ? 0.730 -14.043 5.601 1.00 63.44 203 VAL A N 1
ATOM 1565 C CA . VAL A 1 203 ? 1.219 -13.051 6.570 1.00 63.44 203 VAL A CA 1
ATOM 1566 C C . VAL A 1 203 ? 2.106 -12.062 5.821 1.00 63.44 203 VAL A C 1
ATOM 1568 O O . VAL A 1 203 ? 3.280 -12.333 5.559 1.00 63.44 203 VAL A O 1
ATOM 1571 N N . VAL A 1 204 ? 1.543 -10.916 5.443 1.00 79.00 204 VAL A N 1
ATOM 1572 C CA . VAL A 1 204 ? 2.332 -9.821 4.871 1.00 79.00 204 VAL A CA 1
ATOM 1573 C C . VAL A 1 204 ? 3.180 -9.233 5.992 1.00 79.00 204 VAL A C 1
ATOM 1575 O O . VAL A 1 204 ? 2.651 -8.715 6.973 1.00 79.00 204 VAL A O 1
ATOM 1578 N N . ARG A 1 205 ? 4.509 -9.329 5.873 1.00 88.56 205 ARG A N 1
ATOM 1579 C CA . ARG A 1 205 ? 5.407 -8.673 6.830 1.00 88.56 205 ARG A CA 1
ATOM 1580 C C . ARG A 1 205 ? 5.208 -7.158 6.730 1.00 88.56 205 ARG A C 1
ATOM 1582 O O . ARG A 1 205 ? 5.300 -6.632 5.618 1.00 88.56 205 ARG A O 1
ATOM 1589 N N . PRO A 1 206 ? 4.961 -6.456 7.847 1.00 94.56 206 PRO A N 1
ATOM 1590 C CA . PRO A 1 206 ? 4.837 -5.012 7.811 1.00 94.56 206 PRO A CA 1
ATOM 1591 C C . PRO A 1 206 ? 6.152 -4.394 7.335 1.00 94.56 206 PRO A C 1
ATOM 1593 O O . PRO A 1 206 ? 7.232 -4.759 7.798 1.00 94.56 206 PRO A O 1
ATOM 1596 N N . ASN A 1 207 ? 6.053 -3.468 6.384 1.00 96.12 207 ASN A N 1
ATOM 1597 C CA . ASN A 1 207 ? 7.174 -2.641 5.943 1.00 96.12 207 ASN A CA 1
ATOM 1598 C C . ASN A 1 207 ? 7.541 -1.634 7.042 1.00 96.12 207 ASN A C 1
ATOM 1600 O O . ASN A 1 207 ? 8.715 -1.363 7.286 1.00 96.12 207 ASN A O 1
ATOM 1604 N N . LYS A 1 208 ? 6.521 -1.139 7.748 1.00 96.31 208 LYS A N 1
ATOM 1605 C CA . LYS A 1 208 ? 6.654 -0.153 8.811 1.00 96.31 208 LYS A CA 1
ATOM 1606 C C . LYS A 1 208 ? 5.953 -0.631 10.076 1.00 96.31 208 LYS A C 1
ATOM 1608 O O . LYS A 1 208 ? 4.815 -1.087 10.005 1.00 96.31 208 LYS A O 1
ATOM 1613 N N . THR A 1 209 ? 6.615 -0.462 11.217 1.00 98.06 209 THR A N 1
ATOM 1614 C CA . THR A 1 209 ? 6.038 -0.672 12.549 1.00 98.06 209 THR A CA 1
ATOM 1615 C C . THR A 1 209 ? 6.268 0.576 13.396 1.00 98.06 209 THR A C 1
ATOM 1617 O O . THR A 1 209 ? 7.401 1.050 13.475 1.00 98.06 209 THR A O 1
ATOM 1620 N N . GLU A 1 210 ? 5.219 1.124 14.011 1.00 98.25 210 GLU A N 1
ATOM 1621 C CA . GLU A 1 210 ? 5.306 2.354 14.813 1.00 98.25 210 GLU A CA 1
ATOM 1622 C C . GLU A 1 210 ? 4.430 2.283 16.077 1.00 98.25 210 GLU A C 1
ATOM 1624 O O . GLU A 1 210 ? 3.303 1.795 16.036 1.00 98.25 210 GLU A O 1
ATOM 1629 N N . ASP A 1 211 ? 4.940 2.775 17.210 1.00 98.25 211 ASP A N 1
ATOM 1630 C CA . ASP A 1 211 ? 4.158 2.906 18.446 1.00 98.25 211 ASP A CA 1
ATOM 1631 C C . ASP A 1 211 ? 3.184 4.087 18.307 1.00 98.25 211 ASP A C 1
ATOM 1633 O O . ASP A 1 211 ? 3.598 5.232 18.098 1.00 98.25 211 ASP A O 1
ATOM 1637 N N . LEU A 1 212 ? 1.885 3.837 18.470 1.00 97.88 212 LEU A N 1
ATOM 1638 C CA . LEU A 1 212 ? 0.899 4.905 18.539 1.00 97.88 212 LEU A CA 1
ATOM 1639 C C . LEU A 1 212 ? 0.925 5.557 19.929 1.00 97.88 212 LEU A C 1
ATOM 1641 O O . LEU A 1 212 ? 0.921 4.874 20.955 1.00 97.88 212 LEU A O 1
ATOM 1645 N N . VAL A 1 213 ? 0.834 6.895 19.965 1.00 97.75 213 VAL A N 1
ATOM 1646 C CA . VAL A 1 213 ? 0.603 7.686 21.195 1.00 97.75 213 VAL A CA 1
ATOM 1647 C C . VAL A 1 213 ? -0.790 8.328 21.179 1.00 97.75 213 VAL A C 1
ATOM 1649 O O . VAL A 1 213 ? -1.218 8.843 20.148 1.00 97.75 213 VAL A O 1
ATOM 1652 N N . ALA A 1 214 ? -1.505 8.266 22.307 1.00 97.00 214 ALA A N 1
ATOM 1653 C CA . ALA A 1 214 ? -2.902 8.692 22.398 1.00 97.00 214 ALA A CA 1
ATOM 1654 C C . ALA A 1 214 ? -3.030 10.163 22.007 1.00 97.00 214 ALA A C 1
ATOM 1656 O O . ALA A 1 214 ? -2.181 10.972 22.380 1.00 97.00 214 ALA A O 1
ATOM 1657 N N . GLU A 1 215 ? -4.076 10.490 21.244 1.00 94.62 215 GLU A N 1
ATOM 1658 C CA . GLU A 1 215 ? -4.374 11.852 20.769 1.00 94.62 215 GLU A CA 1
ATOM 1659 C C . GLU A 1 215 ? -3.292 12.469 19.861 1.00 94.62 215 GLU A C 1
ATOM 1661 O O . GLU A 1 215 ? -3.367 13.646 19.501 1.00 94.62 215 GLU A O 1
ATOM 1666 N N . LYS A 1 216 ? -2.293 11.684 19.441 1.00 97.75 216 LYS A N 1
ATOM 1667 C CA . LYS A 1 216 ? -1.256 12.111 18.504 1.00 97.75 216 LYS A CA 1
ATOM 1668 C C . LYS A 1 216 ? -1.471 11.415 17.156 1.00 97.75 216 LYS A C 1
ATOM 1670 O O . LYS A 1 216 ? -1.016 10.283 16.987 1.00 97.75 216 LYS A O 1
ATOM 1675 N N . PRO A 1 217 ? -2.135 12.068 16.185 1.00 97.56 217 PRO A N 1
ATOM 1676 C CA . PRO A 1 217 ? -2.346 11.472 14.874 1.00 97.56 217 PRO A CA 1
ATOM 1677 C C . PRO A 1 217 ? -1.011 11.256 14.154 1.00 97.56 217 PRO A C 1
ATOM 1679 O O . PRO A 1 217 ? -0.110 12.099 14.221 1.00 97.56 217 PRO A O 1
ATOM 1682 N N . ILE A 1 218 ? -0.904 10.139 13.440 1.00 98.12 218 ILE A N 1
ATOM 1683 C CA . ILE A 1 218 ? 0.219 9.829 12.554 1.00 98.12 218 ILE A CA 1
ATOM 1684 C C . ILE A 1 218 ? -0.279 9.925 11.117 1.00 98.12 218 ILE A C 1
ATOM 1686 O O . ILE A 1 218 ? -1.284 9.312 10.761 1.00 98.12 218 ILE A O 1
ATOM 1690 N N . ASN A 1 219 ? 0.441 10.692 10.302 1.00 97.81 219 ASN A N 1
ATOM 1691 C CA . ASN A 1 219 ? 0.166 10.854 8.880 1.00 97.81 219 ASN A CA 1
ATOM 1692 C C . ASN A 1 219 ? 1.192 10.042 8.097 1.00 97.81 219 ASN A C 1
ATOM 1694 O O . ASN A 1 219 ? 2.394 10.201 8.325 1.00 97.81 219 ASN A O 1
ATOM 1698 N N . ASP A 1 220 ? 0.734 9.211 7.171 1.00 98.19 220 ASP A N 1
ATOM 1699 C CA . ASP A 1 220 ? 1.618 8.338 6.404 1.00 98.19 220 ASP A CA 1
ATOM 1700 C C . ASP A 1 220 ? 1.072 8.062 4.997 1.00 98.19 220 ASP A C 1
ATOM 1702 O O . ASP A 1 220 ? -0.026 8.497 4.639 1.00 98.19 220 ASP A O 1
ATOM 1706 N N . VAL A 1 221 ? 1.856 7.358 4.183 1.00 97.31 221 VAL A N 1
ATOM 1707 C CA . VAL A 1 221 ? 1.483 6.918 2.837 1.00 97.31 221 VAL A CA 1
ATOM 1708 C C . VAL A 1 221 ? 1.579 5.405 2.765 1.00 97.31 221 VAL A C 1
ATOM 1710 O O . VAL A 1 221 ? 2.607 4.835 3.114 1.00 97.31 221 VAL A O 1
ATOM 1713 N N . LEU A 1 222 ? 0.509 4.758 2.303 1.00 97.06 222 LEU A N 1
ATOM 1714 C CA . LEU A 1 222 ? 0.486 3.316 2.097 1.00 97.06 222 LEU A CA 1
ATOM 1715 C C . LEU A 1 222 ? 0.518 2.975 0.615 1.00 97.06 222 LEU A C 1
ATOM 1717 O O . LEU A 1 222 ? -0.416 3.288 -0.131 1.00 97.06 222 LEU A O 1
ATOM 1721 N N . ASP A 1 223 ? 1.580 2.291 0.211 1.00 95.25 223 ASP A N 1
ATOM 1722 C CA . ASP A 1 223 ? 1.740 1.794 -1.147 1.00 95.25 223 ASP A CA 1
ATOM 1723 C C . ASP A 1 223 ? 1.066 0.418 -1.334 1.00 95.25 223 ASP A C 1
ATOM 1725 O O . ASP A 1 223 ? 0.981 -0.376 -0.391 1.00 95.25 223 ASP A O 1
ATOM 1729 N N . PRO A 1 224 ? 0.597 0.090 -2.555 1.00 93.56 224 PRO A N 1
ATOM 1730 C CA . PRO A 1 224 ? 0.020 -1.219 -2.844 1.00 93.56 224 PRO A CA 1
ATOM 1731 C C . PRO A 1 224 ? 1.014 -2.365 -2.588 1.00 93.56 224 PRO A C 1
ATOM 1733 O O . PRO A 1 224 ? 2.158 -2.311 -3.037 1.00 93.56 224 PRO A O 1
ATOM 1736 N N . GLY A 1 225 ? 0.552 -3.435 -1.942 1.00 88.88 225 GLY A N 1
ATOM 1737 C CA . GLY A 1 225 ? 1.333 -4.631 -1.611 1.00 88.88 225 GLY A CA 1
ATOM 1738 C C . GLY A 1 225 ? 2.127 -4.536 -0.307 1.00 88.88 225 GLY A C 1
ATOM 1739 O O . GLY A 1 225 ? 2.736 -5.526 0.094 1.00 88.88 225 GLY A O 1
ATOM 1740 N N . PHE A 1 226 ? 2.113 -3.387 0.371 1.00 93.94 226 PHE A N 1
ATOM 1741 C CA . PHE A 1 226 ? 2.785 -3.198 1.654 1.00 93.94 226 PHE A CA 1
ATOM 1742 C C . PHE A 1 226 ? 1.793 -3.219 2.817 1.00 93.94 226 PHE A C 1
ATOM 1744 O O . PHE A 1 226 ? 0.600 -2.984 2.643 1.00 93.94 226 PHE A O 1
ATOM 1751 N N . ALA A 1 227 ? 2.294 -3.496 4.018 1.00 96.31 227 ALA A N 1
ATOM 1752 C CA . ALA A 1 227 ? 1.525 -3.402 5.254 1.00 96.31 227 ALA A CA 1
ATOM 1753 C C . ALA A 1 227 ? 2.217 -2.455 6.236 1.00 96.31 227 ALA A C 1
ATOM 1755 O O . ALA A 1 227 ? 3.447 -2.462 6.339 1.00 96.31 227 ALA A O 1
ATOM 1756 N N . HIS A 1 228 ? 1.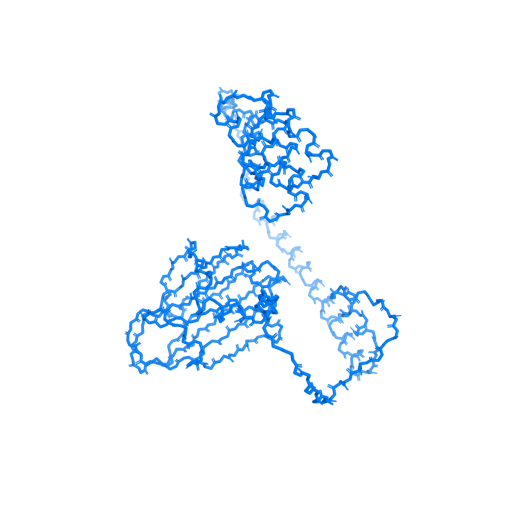438 -1.648 6.952 1.00 97.94 228 HIS A N 1
ATOM 1757 C CA . HIS A 1 228 ? 1.905 -0.878 8.105 1.00 97.94 228 HIS A CA 1
ATOM 1758 C C . HIS A 1 228 ? 1.294 -1.488 9.372 1.00 97.94 228 HIS A C 1
ATOM 1760 O O . HIS A 1 228 ? 0.128 -1.886 9.384 1.00 97.94 228 HIS A O 1
ATOM 1766 N N . GLU A 1 229 ? 2.093 -1.585 10.429 1.00 98.00 229 GLU A N 1
ATOM 1767 C CA . GLU A 1 229 ? 1.693 -2.069 11.746 1.00 98.00 229 GLU A CA 1
ATOM 1768 C C . GLU A 1 229 ? 1.838 -0.947 12.774 1.00 98.00 229 GLU A C 1
ATOM 1770 O O . GLU A 1 229 ? 2.849 -0.249 12.827 1.00 98.00 229 GLU A O 1
ATOM 1775 N N . TYR A 1 230 ? 0.831 -0.802 13.621 1.00 98.19 230 TYR A N 1
ATOM 1776 C CA . TYR A 1 230 ? 0.801 0.200 14.669 1.00 98.19 230 TYR A CA 1
ATOM 1777 C C . TYR A 1 230 ? 0.561 -0.451 16.022 1.00 98.19 230 TYR A C 1
ATOM 1779 O O . TYR A 1 230 ? -0.419 -1.174 16.190 1.00 98.19 230 TYR A O 1
ATOM 1787 N N . ILE A 1 231 ? 1.443 -0.195 16.985 1.00 98.50 231 ILE A N 1
ATOM 1788 C CA . ILE A 1 231 ? 1.402 -0.825 18.307 1.00 98.50 231 ILE A CA 1
ATOM 1789 C C . ILE A 1 231 ? 0.713 0.109 19.303 1.00 98.50 231 ILE A C 1
ATOM 1791 O O . ILE A 1 231 ? 1.064 1.282 19.421 1.00 98.50 231 ILE A O 1
ATOM 1795 N N . ILE A 1 232 ? -0.260 -0.418 20.044 1.00 98.44 232 ILE A N 1
ATOM 1796 C CA . ILE A 1 232 ? -1.055 0.302 21.040 1.00 98.44 232 ILE A CA 1
ATOM 1797 C C . ILE A 1 232 ? -0.894 -0.402 22.388 1.00 98.44 232 ILE A C 1
ATOM 1799 O O . ILE A 1 232 ? -1.325 -1.540 22.573 1.00 98.44 232 ILE A O 1
ATOM 1803 N N . LYS A 1 233 ? -0.296 0.290 23.361 1.00 98.31 233 LYS A N 1
ATOM 1804 C CA . LYS A 1 233 ? -0.076 -0.249 24.712 1.00 98.31 233 LYS A CA 1
ATOM 1805 C C . LYS A 1 233 ? -1.310 -0.013 25.576 1.0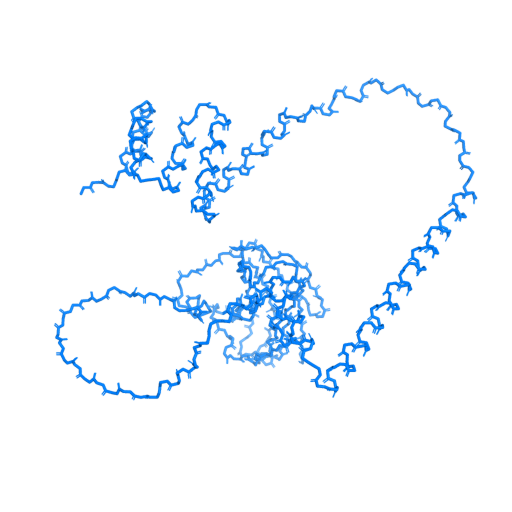0 98.31 233 LYS A C 1
ATOM 1807 O O . LYS A 1 233 ? -1.610 1.128 25.939 1.00 98.31 233 LYS A O 1
ATOM 1812 N N . VAL A 1 234 ? -2.018 -1.082 25.931 1.00 98.19 234 VAL A N 1
ATOM 1813 C CA . VAL A 1 234 ? -3.293 -1.016 26.668 1.00 98.19 234 VAL A CA 1
ATOM 1814 C C . VAL A 1 234 ? -3.328 -1.963 27.859 1.00 98.19 234 VAL A C 1
ATOM 1816 O O . VAL A 1 234 ? -2.586 -2.944 27.936 1.00 98.19 234 VAL A O 1
ATOM 1819 N N . LYS A 1 235 ? -4.199 -1.657 28.819 1.00 98.38 235 LYS A N 1
ATOM 1820 C CA . LYS A 1 235 ? -4.489 -2.495 29.981 1.00 98.38 235 LYS A CA 1
ATOM 1821 C C . LYS A 1 235 ? -5.871 -3.119 29.840 1.00 98.38 235 LYS A C 1
ATOM 1823 O O . LYS A 1 235 ? -6.782 -2.537 29.263 1.00 98.38 235 LYS A O 1
ATOM 1828 N N . LYS A 1 236 ? -6.036 -4.317 30.399 1.00 98.19 236 LYS A N 1
ATOM 1829 C CA . LYS A 1 236 ? -7.344 -4.958 30.533 1.00 98.19 236 LYS A CA 1
ATOM 1830 C C . LYS A 1 236 ? -8.312 -4.013 31.248 1.00 98.19 236 LYS A C 1
ATOM 1832 O O . LYS A 1 236 ? -8.002 -3.536 32.338 1.00 98.19 236 LYS A O 1
ATOM 1837 N N . GLY A 1 237 ? -9.485 -3.822 30.657 1.00 97.94 237 GLY A N 1
ATOM 1838 C CA . GLY A 1 237 ? -10.515 -2.902 31.128 1.00 97.94 237 GLY A CA 1
ATOM 1839 C C . GLY A 1 237 ? -10.484 -1.529 30.458 1.00 97.94 237 GLY A C 1
ATOM 1840 O O . GLY A 1 237 ? -11.460 -0.805 30.609 1.00 97.94 237 GLY A O 1
ATOM 1841 N N . ASP A 1 238 ? -9.429 -1.184 29.708 1.00 98.25 238 ASP A N 1
ATOM 1842 C CA . ASP A 1 238 ? -9.428 0.030 28.888 1.00 98.25 238 ASP A CA 1
ATOM 1843 C C . ASP A 1 238 ? -10.502 -0.081 27.787 1.00 98.25 238 ASP A C 1
ATOM 1845 O O . ASP A 1 238 ? -10.705 -1.151 27.203 1.00 98.25 238 ASP A O 1
ATOM 1849 N N . GLU A 1 239 ? -11.152 1.034 27.461 1.00 98.06 239 GLU A N 1
ATOM 1850 C CA . GLU A 1 239 ? -11.922 1.190 26.227 1.00 98.06 239 GLU A CA 1
ATOM 1851 C C . GLU A 1 239 ? -11.110 2.086 25.284 1.00 98.06 239 GLU A C 1
ATOM 1853 O O . GLU A 1 239 ? -10.615 3.142 25.682 1.00 98.06 239 GLU A O 1
ATOM 1858 N N . ILE A 1 240 ? -10.889 1.639 24.048 1.00 98.12 240 ILE A N 1
ATOM 1859 C CA . ILE A 1 240 ? -10.120 2.405 23.060 1.00 98.12 240 ILE A CA 1
ATOM 1860 C C . ILE A 1 240 ? -10.935 2.630 21.798 1.00 98.12 240 ILE A C 1
ATOM 1862 O O . ILE A 1 240 ? -11.677 1.749 21.375 1.00 98.12 240 ILE A O 1
ATOM 1866 N N . ALA A 1 241 ? -10.729 3.788 21.183 1.00 98.12 241 ALA A N 1
ATOM 1867 C CA . ALA A 1 241 ? -11.236 4.128 19.865 1.00 98.12 241 ALA A CA 1
ATOM 1868 C C . ALA A 1 241 ? -10.046 4.329 18.925 1.00 98.12 241 ALA A C 1
ATOM 1870 O O . ALA A 1 241 ? -9.167 5.151 19.196 1.00 98.12 241 ALA A O 1
ATOM 1871 N N . VAL A 1 242 ? -9.992 3.578 17.828 1.00 98.12 242 VAL A N 1
ATOM 1872 C CA . VAL A 1 242 ? -8.948 3.684 16.801 1.00 98.12 242 VAL A CA 1
ATOM 1873 C C . VAL A 1 242 ? -9.602 4.076 15.489 1.00 98.12 242 VAL A C 1
ATOM 1875 O O . VAL A 1 242 ? -10.511 3.391 15.031 1.00 98.12 242 VAL A O 1
ATOM 1878 N N . ALA A 1 243 ? -9.136 5.151 14.859 1.00 98.06 243 ALA A N 1
ATOM 1879 C CA . ALA A 1 243 ? -9.676 5.635 13.596 1.00 98.06 243 ALA A CA 1
ATOM 1880 C C . ALA A 1 243 ? -8.586 5.714 12.529 1.00 98.06 243 ALA A C 1
ATOM 1882 O O . ALA A 1 243 ? -7.489 6.221 12.777 1.00 98.06 243 ALA A O 1
ATOM 1883 N N . VAL A 1 244 ? -8.914 5.245 11.325 1.00 98.25 244 VAL A N 1
ATOM 1884 C CA . VAL A 1 244 ? -8.079 5.394 10.130 1.00 98.25 244 VAL A CA 1
ATOM 1885 C C . VAL A 1 244 ? -8.895 6.057 9.033 1.00 98.25 244 VAL A C 1
ATOM 1887 O O . VAL A 1 244 ? -9.989 5.602 8.705 1.00 98.25 244 VAL A O 1
ATOM 1890 N N . GLN A 1 245 ? -8.350 7.127 8.458 1.00 98.06 245 GLN A N 1
ATOM 1891 C CA . GLN A 1 245 ? -8.963 7.892 7.375 1.00 98.06 245 GLN A CA 1
ATOM 1892 C C . GLN A 1 245 ? -7.974 8.030 6.223 1.00 98.06 245 GLN A C 1
ATOM 1894 O O . GLN A 1 245 ? -6.907 8.623 6.385 1.00 98.06 245 GLN A O 1
ATOM 1899 N N . PHE A 1 246 ? -8.352 7.543 5.045 1.00 97.88 246 PHE A N 1
ATOM 1900 C CA . PHE A 1 246 ? -7.612 7.798 3.815 1.00 97.88 246 PHE A CA 1
ATOM 1901 C C . PHE A 1 246 ? -8.049 9.118 3.171 1.00 97.88 246 PHE A C 1
ATOM 1903 O O . PHE A 1 246 ? -9.221 9.495 3.203 1.00 97.88 246 PHE A O 1
ATOM 1910 N N . PHE A 1 247 ? -7.086 9.796 2.549 1.00 96.56 247 PHE A N 1
ATOM 1911 C CA . PHE A 1 247 ? -7.246 11.030 1.769 1.00 96.56 247 PHE A CA 1
ATOM 1912 C C . PHE A 1 247 ? -6.973 10.788 0.277 1.00 96.56 247 PHE A C 1
ATOM 1914 O O . PHE A 1 247 ? -6.628 11.704 -0.468 1.00 96.56 247 PHE A O 1
ATOM 1921 N N . SER A 1 248 ? -7.090 9.533 -0.157 1.00 91.88 248 SER A N 1
ATOM 1922 C CA . SER A 1 248 ? -6.873 9.116 -1.536 1.00 91.88 248 SER A CA 1
ATOM 1923 C C . SER A 1 248 ? -8.209 8.871 -2.235 1.00 91.88 248 SER A C 1
ATOM 1925 O O . SER A 1 248 ? -9.039 8.151 -1.684 1.00 91.88 248 SER A O 1
ATOM 1927 N N . PRO A 1 249 ? -8.416 9.379 -3.464 1.00 89.38 249 PRO A N 1
ATOM 1928 C CA . PRO A 1 249 ? -9.641 9.124 -4.222 1.00 89.38 249 PRO A CA 1
ATOM 1929 C C . PRO A 1 249 ? -9.780 7.658 -4.645 1.00 89.38 249 PRO A C 1
ATOM 1931 O O . PRO A 1 249 ? -10.861 7.229 -5.032 1.00 89.38 249 PRO A O 1
ATOM 1934 N N . THR A 1 250 ? -8.686 6.895 -4.611 1.00 88.19 250 THR A N 1
ATOM 1935 C CA . THR A 1 250 ? -8.707 5.466 -4.919 1.00 88.19 250 THR A CA 1
ATOM 1936 C C . THR A 1 250 ? -9.000 4.613 -3.693 1.00 88.19 250 THR A C 1
ATOM 1938 O O . THR A 1 250 ? -9.297 3.437 -3.859 1.00 88.19 250 THR A O 1
ATOM 1941 N N . ALA A 1 251 ? -8.936 5.163 -2.478 1.00 94.94 251 ALA A N 1
ATOM 1942 C CA . ALA A 1 251 ? -9.188 4.387 -1.275 1.00 94.94 251 ALA A CA 1
ATOM 1943 C C . ALA A 1 251 ? -10.696 4.220 -1.055 1.00 94.94 251 ALA A C 1
ATOM 1945 O O . ALA A 1 251 ? -11.405 5.184 -0.798 1.00 94.94 251 ALA A O 1
ATOM 1946 N N . HIS A 1 252 ? -11.185 2.993 -1.148 1.00 93.81 252 HIS A N 1
ATOM 1947 C CA . HIS A 1 252 ? -12.545 2.602 -0.813 1.00 93.81 252 HIS A CA 1
ATOM 1948 C C . HIS A 1 252 ? -12.521 1.171 -0.271 1.00 93.81 252 HIS A C 1
ATOM 1950 O O . HIS A 1 252 ? -11.693 0.367 -0.682 1.00 93.81 252 HIS A O 1
ATOM 1956 N N . LYS A 1 253 ? -13.423 0.834 0.658 1.00 94.19 253 LYS A N 1
ATOM 1957 C CA . LYS A 1 253 ? -13.405 -0.444 1.407 1.00 94.19 253 LYS A CA 1
ATOM 1958 C C . LYS A 1 253 ? -12.182 -0.625 2.317 1.00 94.19 253 LYS A C 1
ATOM 1960 O O . LYS A 1 253 ? -11.719 -1.741 2.544 1.00 94.19 253 LYS A O 1
ATOM 1965 N N . VAL A 1 254 ? -11.700 0.458 2.921 1.00 95.25 254 VAL A N 1
ATOM 1966 C CA . VAL A 1 254 ? -10.547 0.424 3.840 1.00 95.25 254 VAL A CA 1
ATOM 1967 C C . VAL A 1 254 ? -10.743 -0.590 4.978 1.00 95.25 254 VAL A C 1
ATOM 1969 O O . VAL A 1 254 ? -9.813 -1.307 5.337 1.00 95.25 254 VAL A O 1
ATOM 1972 N N . ALA A 1 255 ? -11.971 -0.727 5.487 1.00 94.75 255 ALA A N 1
ATOM 1973 C CA . ALA A 1 255 ? -12.309 -1.658 6.564 1.00 94.75 255 ALA A CA 1
ATOM 1974 C C . ALA A 1 255 ? -11.998 -3.138 6.256 1.00 94.75 255 ALA A C 1
ATOM 1976 O O . ALA A 1 255 ? -11.717 -3.899 7.182 1.00 94.75 255 ALA A O 1
ATOM 1977 N N . ALA A 1 256 ? -12.052 -3.555 4.985 1.00 93.69 256 ALA A N 1
ATOM 1978 C CA . ALA A 1 256 ? -11.742 -4.929 4.579 1.00 93.69 256 ALA A CA 1
ATOM 1979 C C . ALA A 1 256 ? -10.233 -5.227 4.617 1.00 93.69 256 ALA A C 1
ATOM 1981 O O . ALA A 1 256 ? -9.832 -6.378 4.777 1.00 93.69 256 ALA A O 1
ATOM 1982 N N . ASN A 1 257 ? -9.415 -4.175 4.530 1.00 95.19 257 ASN A N 1
ATOM 1983 C CA . ASN A 1 257 ? -7.959 -4.226 4.448 1.00 95.19 257 ASN A CA 1
ATOM 1984 C C . ASN A 1 257 ? -7.281 -3.859 5.784 1.00 95.19 257 ASN A C 1
ATOM 1986 O O . ASN A 1 257 ? -6.104 -3.499 5.819 1.00 95.19 257 ASN A O 1
ATOM 1990 N N . MET A 1 258 ? -8.028 -3.934 6.890 1.00 95.25 258 MET A N 1
ATOM 1991 C CA . MET A 1 258 ? -7.545 -3.635 8.237 1.00 95.25 258 MET A CA 1
ATOM 1992 C C . MET A 1 258 ? -7.857 -4.759 9.217 1.00 95.25 258 MET A C 1
ATOM 1994 O O . MET A 1 258 ? -8.971 -5.285 9.243 1.00 95.25 258 MET A O 1
ATOM 1998 N N . ALA A 1 259 ? -6.895 -5.051 10.088 1.00 94.75 259 ALA A N 1
ATOM 1999 C CA . ALA A 1 259 ? -7.030 -6.015 11.170 1.00 94.75 259 ALA A CA 1
ATOM 2000 C C . ALA A 1 259 ? -6.619 -5.391 12.507 1.00 94.75 259 ALA A C 1
ATOM 2002 O O . ALA A 1 259 ? -5.645 -4.642 12.587 1.00 94.75 259 ALA A O 1
ATOM 2003 N N . MET A 1 260 ? -7.363 -5.729 13.557 1.00 96.25 260 MET A N 1
ATOM 2004 C CA . MET A 1 260 ? -6.986 -5.455 14.940 1.00 96.25 260 MET A CA 1
ATOM 2005 C C . MET A 1 260 ? -6.517 -6.771 15.546 1.00 96.25 260 MET A C 1
ATOM 2007 O O . MET A 1 260 ? -7.273 -7.739 15.521 1.00 96.25 260 MET A O 1
ATOM 2011 N N . LEU A 1 261 ? -5.294 -6.827 16.057 1.00 96.31 261 LEU A N 1
ATOM 2012 C CA . LEU A 1 261 ? -4.708 -8.019 16.657 1.00 96.31 261 LEU A CA 1
ATOM 2013 C C . LEU A 1 261 ? -4.535 -7.818 18.163 1.00 96.31 261 LEU A C 1
ATOM 2015 O O . LEU A 1 261 ? -4.097 -6.752 18.608 1.00 96.31 261 LEU A O 1
ATOM 2019 N N . ASP A 1 262 ? -4.867 -8.848 18.934 1.00 97.00 262 ASP A N 1
ATOM 2020 C CA . ASP A 1 262 ? -4.603 -8.888 20.370 1.00 97.00 262 ASP A CA 1
ATOM 2021 C C . ASP A 1 262 ? -3.101 -9.139 20.661 1.00 97.00 262 ASP A C 1
ATOM 2023 O O . ASP A 1 262 ? -2.320 -9.380 19.733 1.00 97.00 262 ASP A O 1
ATOM 2027 N N . PRO A 1 263 ? -2.658 -9.095 21.934 1.00 97.94 263 PRO A N 1
ATOM 2028 C CA . PRO A 1 263 ? -1.253 -9.311 22.289 1.00 97.94 263 PRO A CA 1
ATOM 2029 C C . PRO A 1 263 ? -0.716 -10.704 21.934 1.00 97.94 263 PRO A C 1
ATOM 2031 O O . PRO A 1 263 ? 0.497 -10.883 21.844 1.00 97.94 263 PRO A O 1
ATOM 2034 N N . ASP A 1 264 ? -1.603 -11.680 21.726 1.00 94.69 264 ASP A N 1
ATOM 2035 C CA . ASP A 1 264 ? -1.246 -13.036 21.310 1.00 94.69 264 ASP A CA 1
ATOM 2036 C C . ASP A 1 264 ? -1.195 -13.167 19.770 1.00 94.69 264 ASP A C 1
ATOM 2038 O O . ASP A 1 264 ? -0.841 -14.222 19.246 1.00 94.69 264 ASP A O 1
ATOM 2042 N N . GLY A 1 265 ? -1.521 -12.094 19.037 1.00 92.56 265 GLY A N 1
ATOM 2043 C CA . GLY A 1 265 ? -1.499 -12.024 17.578 1.00 92.56 265 GLY A CA 1
ATOM 2044 C C . GLY A 1 265 ? -2.786 -12.491 16.892 1.00 92.56 265 GLY A C 1
ATOM 2045 O O . GLY A 1 265 ? -2.805 -12.593 15.665 1.00 92.56 265 GLY A O 1
ATOM 2046 N N . TYR A 1 266 ? -3.862 -12.767 17.634 1.00 92.94 266 TYR A N 1
ATOM 2047 C CA . TYR A 1 266 ? -5.139 -13.184 17.050 1.00 92.94 266 TYR A CA 1
ATOM 2048 C C . TYR A 1 266 ? -5.978 -11.985 16.619 1.00 92.94 266 TYR A C 1
ATOM 2050 O O . TYR A 1 266 ? -5.998 -10.952 17.286 1.00 92.94 266 TYR A O 1
ATOM 2058 N N . ASN A 1 267 ? -6.739 -12.142 15.531 1.00 92.31 267 ASN A N 1
ATOM 2059 C CA . ASN A 1 267 ? -7.657 -11.108 15.065 1.00 92.31 267 ASN A CA 1
ATOM 2060 C C . ASN A 1 267 ? -8.790 -10.882 16.084 1.00 92.31 267 ASN A C 1
ATOM 2062 O O . ASN A 1 267 ? -9.665 -11.727 16.277 1.00 92.31 267 ASN A O 1
ATOM 2066 N N . ALA A 1 268 ? -8.772 -9.713 16.713 1.00 94.94 268 ALA A N 1
ATOM 2067 C CA . ALA A 1 268 ? -9.721 -9.256 17.713 1.00 94.94 268 ALA A CA 1
ATOM 2068 C C . ALA A 1 268 ? -10.786 -8.308 17.141 1.00 94.94 268 ALA A C 1
ATOM 2070 O O . ALA A 1 268 ? -11.569 -7.752 17.905 1.00 94.94 268 ALA A O 1
ATOM 2071 N N . ALA A 1 269 ? -10.879 -8.141 15.815 1.00 89.81 269 ALA A N 1
ATOM 2072 C CA . ALA A 1 269 ? -11.866 -7.255 15.191 1.00 89.81 269 ALA A CA 1
ATOM 2073 C C . ALA A 1 269 ? -13.316 -7.596 15.581 1.00 89.81 269 ALA A C 1
ATOM 2075 O O . ALA A 1 269 ? -14.135 -6.695 15.705 1.00 89.81 269 ALA A O 1
ATOM 2076 N N . ALA A 1 270 ? -13.629 -8.874 15.831 1.00 91.69 270 ALA A N 1
ATOM 2077 C CA . ALA A 1 270 ? -14.957 -9.304 16.280 1.00 91.69 270 ALA A CA 1
ATOM 2078 C C . ALA A 1 270 ? -15.303 -8.862 17.719 1.00 91.69 270 ALA A C 1
ATOM 2080 O O . ALA A 1 270 ? -16.458 -8.946 18.126 1.00 91.69 270 ALA A O 1
ATOM 2081 N N . GLN A 1 271 ? -14.308 -8.429 18.499 1.00 93.75 271 GLN A N 1
ATOM 2082 C CA . GLN A 1 271 ? -14.470 -7.918 19.866 1.00 93.75 271 GLN A CA 1
ATOM 2083 C C . GLN A 1 271 ? -14.626 -6.390 19.897 1.00 93.75 271 GLN A C 1
ATOM 2085 O O . GLN A 1 271 ? -14.819 -5.816 20.968 1.00 93.75 271 GLN A O 1
ATOM 2090 N N . CYS A 1 272 ? -14.518 -5.740 18.739 1.00 96.94 272 CYS A N 1
ATOM 2091 C CA . CYS A 1 272 ? -14.637 -4.301 18.584 1.00 96.94 272 CYS A CA 1
ATOM 2092 C C . CYS A 1 272 ? -15.923 -3.966 17.829 1.00 96.94 272 CYS A C 1
ATOM 2094 O O . CYS A 1 272 ? -16.301 -4.659 16.882 1.00 96.94 272 CYS A O 1
ATOM 2096 N N . GLU A 1 273 ? -16.569 -2.870 18.206 1.00 97.56 273 GLU A N 1
ATOM 2097 C CA . GLU A 1 273 ? -17.602 -2.272 17.374 1.00 97.56 273 GLU A CA 1
ATOM 2098 C C . GLU A 1 273 ? -16.921 -1.564 16.199 1.00 97.56 273 GLU A C 1
ATOM 2100 O O . GLU A 1 273 ? -16.006 -0.758 16.379 1.00 97.56 273 GLU A O 1
ATOM 2105 N N . ARG A 1 274 ? -17.311 -1.927 14.974 1.00 96.19 274 ARG A N 1
ATOM 2106 C CA . ARG A 1 274 ? -16.751 -1.341 13.756 1.00 96.19 274 ARG A CA 1
ATOM 2107 C C . ARG A 1 274 ? -17.685 -0.249 13.250 1.00 96.19 274 ARG A C 1
ATOM 2109 O O . ARG A 1 274 ? -18.823 -0.535 12.887 1.00 96.19 274 ARG A O 1
ATOM 2116 N N . GLY A 1 275 ? -17.167 0.968 13.153 1.00 95.62 275 GLY A N 1
ATOM 2117 C CA . GLY A 1 275 ? -17.857 2.115 12.576 1.00 95.62 275 GLY A CA 1
ATOM 2118 C C . GLY A 1 275 ? -17.156 2.660 11.334 1.00 95.62 275 GLY A C 1
ATOM 2119 O O . GLY A 1 275 ? -16.127 2.152 10.876 1.00 95.62 275 GLY A O 1
ATOM 2120 N N . SER A 1 276 ? -17.729 3.718 10.771 1.00 94.81 276 SER A N 1
ATOM 2121 C CA . SER A 1 276 ? -17.099 4.514 9.722 1.00 94.81 276 SER A CA 1
ATOM 2122 C C . SER A 1 276 ? -17.458 5.983 9.913 1.00 94.81 276 SER A C 1
ATOM 2124 O O . SER A 1 276 ? -18.599 6.306 10.243 1.00 94.81 276 SER A O 1
ATOM 2126 N N . ILE A 1 277 ? -16.481 6.871 9.720 1.00 91.69 277 ILE A N 1
ATOM 2127 C CA . ILE A 1 277 ? -16.683 8.325 9.827 1.00 91.69 277 ILE A CA 1
ATOM 2128 C C . ILE A 1 277 ? -17.355 8.847 8.552 1.00 91.69 277 ILE A C 1
ATOM 2130 O O . ILE A 1 277 ? -18.134 9.799 8.595 1.00 91.69 2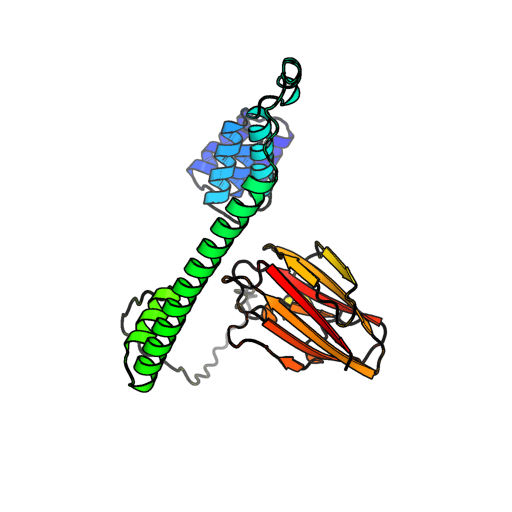77 ILE A O 1
ATOM 2134 N N . MET A 1 278 ? -17.060 8.221 7.410 1.00 90.38 278 MET A N 1
ATOM 2135 C CA . MET A 1 278 ? -17.531 8.631 6.091 1.00 90.38 278 MET A CA 1
ATOM 2136 C C . MET A 1 278 ? -18.260 7.478 5.399 1.00 90.38 278 MET A C 1
ATOM 2138 O O . MET A 1 278 ? -17.843 6.329 5.439 1.00 90.38 278 MET A O 1
ATOM 2142 N N . THR A 1 279 ? -19.370 7.773 4.728 1.00 91.25 279 THR A N 1
ATOM 2143 C CA . THR A 1 279 ? -20.228 6.741 4.110 1.00 91.25 279 THR A CA 1
ATOM 2144 C C . THR A 1 279 ? -19.641 6.109 2.844 1.00 91.25 279 THR A C 1
ATOM 2146 O O . THR A 1 279 ? -20.190 5.137 2.333 1.00 91.25 279 THR A O 1
ATOM 2149 N N . ASP A 1 280 ? -18.531 6.639 2.338 1.00 92.62 280 ASP A N 1
ATOM 2150 C CA . ASP A 1 280 ? -17.819 6.176 1.143 1.00 92.62 280 ASP A CA 1
ATOM 2151 C C . ASP A 1 280 ? -16.832 5.026 1.420 1.00 92.62 280 ASP A C 1
ATOM 2153 O O . ASP A 1 280 ? -16.262 4.456 0.488 1.00 92.62 280 ASP A O 1
ATOM 2157 N N . GLY A 1 281 ? -16.640 4.649 2.689 1.00 94.75 281 GLY A N 1
ATOM 2158 C CA . GLY A 1 281 ? -15.739 3.567 3.076 1.00 94.75 281 GLY A CA 1
ATOM 2159 C C . GLY A 1 281 ? -14.254 3.920 2.947 1.00 94.75 281 GLY A C 1
ATOM 2160 O O . GLY A 1 281 ? -13.422 3.007 2.918 1.00 94.75 281 GLY A O 1
ATOM 2161 N N . THR A 1 282 ? -13.909 5.213 2.877 1.00 96.88 282 THR A N 1
ATOM 2162 C CA . THR A 1 282 ? -12.518 5.700 2.948 1.00 96.88 282 THR A CA 1
ATOM 2163 C C . THR A 1 282 ? -11.983 5.706 4.384 1.00 96.88 282 THR A C 1
ATOM 2165 O O . THR A 1 282 ? -10.798 5.965 4.610 1.00 96.88 282 THR A O 1
ATOM 2168 N N . SER A 1 283 ? -12.854 5.472 5.370 1.00 97.38 283 SER A N 1
ATOM 2169 C CA . SER A 1 283 ? -12.500 5.413 6.782 1.00 97.38 283 SER A CA 1
ATOM 2170 C C . SER A 1 283 ? -13.143 4.259 7.517 1.00 97.38 283 SER A C 1
ATOM 2172 O O . SER A 1 283 ? -14.191 3.732 7.137 1.00 97.38 283 SER A O 1
ATOM 2174 N N . VAL A 1 284 ? -12.493 3.883 8.608 1.00 97.25 284 VAL A N 1
ATOM 2175 C CA . VAL A 1 284 ? -12.982 2.885 9.548 1.00 97.25 284 VAL A CA 1
ATOM 2176 C C . VAL A 1 284 ? -12.608 3.305 10.959 1.00 97.25 284 VAL A C 1
ATOM 2178 O O . VAL A 1 284 ? -11.534 3.866 11.193 1.00 97.25 284 VAL A O 1
ATOM 2181 N N . THR A 1 285 ? -13.512 3.026 11.888 1.00 97.94 285 THR A N 1
ATOM 2182 C CA . THR A 1 285 ? -13.282 3.166 13.321 1.00 97.94 285 THR A CA 1
ATOM 2183 C C . THR A 1 285 ? -13.460 1.817 13.999 1.00 97.94 285 THR A C 1
ATOM 2185 O O . THR A 1 285 ? -14.295 1.010 13.586 1.00 97.94 285 THR A O 1
ATOM 2188 N N . TYR A 1 286 ? -12.646 1.565 15.016 1.00 97.88 286 TYR A N 1
ATOM 2189 C CA . TYR A 1 286 ? -12.758 0.420 15.906 1.00 97.88 286 TYR A CA 1
ATOM 2190 C C . TYR A 1 286 ? -12.884 0.918 17.335 1.00 97.88 286 TYR A C 1
ATOM 2192 O O . TYR A 1 286 ? -11.932 1.491 17.863 1.00 97.88 286 TYR A O 1
ATOM 2200 N N . ASP A 1 287 ? -14.023 0.633 17.951 1.00 98.06 287 ASP A N 1
ATOM 2201 C CA . ASP A 1 287 ? -14.273 0.899 19.360 1.00 98.06 287 ASP A CA 1
ATOM 2202 C C . ASP A 1 287 ? -14.180 -0.434 20.113 1.00 98.06 287 ASP A C 1
ATOM 2204 O O . ASP A 1 287 ? -15.052 -1.301 20.026 1.00 98.06 287 ASP A O 1
ATOM 2208 N N . CYS A 1 288 ? -13.050 -0.657 20.782 1.00 97.94 288 CYS A N 1
ATOM 2209 C CA . CYS A 1 288 ? -12.683 -1.943 21.369 1.00 97.94 288 CYS A CA 1
ATOM 2210 C C . CYS A 1 288 ? -12.717 -1.889 22.899 1.00 97.94 288 CYS A C 1
ATOM 2212 O O . CYS A 1 288 ? -12.120 -1.002 23.513 1.00 97.94 288 CYS A O 1
ATOM 2214 N N . LYS A 1 289 ? -13.317 -2.911 23.523 1.00 98.00 289 LYS A N 1
ATOM 2215 C CA . LYS A 1 289 ? -13.184 -3.164 24.966 1.00 98.00 289 LYS A CA 1
ATOM 2216 C C . LYS A 1 289 ? -12.034 -4.131 25.214 1.00 98.00 289 LYS A C 1
ATOM 2218 O O . LYS A 1 289 ? -12.100 -5.298 24.829 1.00 98.00 289 LYS A O 1
ATOM 2223 N N . ILE A 1 290 ? -10.977 -3.663 25.868 1.00 98.19 290 ILE A N 1
ATOM 2224 C CA . ILE A 1 290 ? -9.739 -4.426 26.016 1.00 98.19 290 ILE A CA 1
ATOM 2225 C C . ILE A 1 290 ? -9.897 -5.518 27.076 1.00 98.19 290 ILE A C 1
ATOM 2227 O O . ILE A 1 290 ? -10.020 -5.259 28.274 1.00 98.19 290 ILE A O 1
ATOM 2231 N N . ASN A 1 291 ? -9.830 -6.777 26.647 1.00 97.44 291 ASN A N 1
ATOM 2232 C CA . ASN A 1 291 ? -9.921 -7.945 27.529 1.00 97.44 291 ASN A CA 1
ATOM 2233 C C . ASN A 1 291 ? -8.553 -8.478 28.005 1.00 97.44 291 ASN A C 1
ATOM 2235 O O . ASN A 1 291 ? -8.508 -9.234 28.983 1.00 97.44 291 ASN A O 1
ATOM 2239 N N . LYS A 1 292 ? -7.453 -8.065 27.360 1.00 98.00 292 LYS A N 1
ATOM 2240 C CA . LYS A 1 292 ? -6.072 -8.483 27.643 1.00 98.00 292 LYS A CA 1
ATOM 2241 C C . LYS A 1 292 ? -5.134 -7.276 27.693 1.00 98.00 292 LYS A C 1
ATOM 2243 O O . LYS A 1 292 ? -5.105 -6.470 26.768 1.00 98.00 292 LYS A O 1
ATOM 2248 N N . THR A 1 293 ? -4.345 -7.179 28.761 1.00 98.44 293 THR A N 1
ATOM 2249 C CA . THR A 1 293 ? -3.251 -6.202 28.875 1.00 98.44 293 THR A CA 1
ATOM 2250 C C . THR A 1 293 ? -2.113 -6.597 27.943 1.00 98.44 293 THR A C 1
ATOM 2252 O O . THR A 1 293 ? -1.720 -7.761 27.939 1.00 98.44 293 THR A O 1
ATOM 2255 N N . GLY A 1 294 ? -1.547 -5.635 27.222 1.00 98.12 294 GLY A N 1
ATOM 2256 C CA . GLY A 1 294 ? -0.377 -5.856 26.381 1.00 98.12 294 GLY A CA 1
ATOM 2257 C C . GLY A 1 294 ? -0.330 -4.922 25.182 1.00 98.12 294 GLY A C 1
ATOM 2258 O O . GLY A 1 294 ? -1.003 -3.888 25.147 1.00 98.12 294 GLY A O 1
ATOM 2259 N N . ASP A 1 295 ? 0.468 -5.332 24.206 1.00 98.50 295 ASP A N 1
ATOM 2260 C CA . ASP A 1 295 ? 0.688 -4.614 22.959 1.00 98.50 295 ASP A CA 1
ATOM 2261 C C . ASP A 1 295 ? -0.325 -5.102 21.922 1.00 98.50 295 ASP A C 1
ATOM 2263 O O . ASP A 1 295 ? -0.158 -6.157 21.313 1.00 98.50 295 ASP A O 1
ATOM 2267 N N . TRP A 1 296 ? -1.400 -4.341 21.745 1.00 97.94 296 TRP A N 1
ATOM 2268 C CA . TRP A 1 296 ? -2.356 -4.570 20.666 1.00 97.94 296 TRP A CA 1
ATOM 2269 C C . TRP A 1 296 ? -1.805 -3.992 19.372 1.00 97.94 296 TRP A C 1
ATOM 2271 O O . TRP A 1 296 ? -1.074 -3.001 19.393 1.00 97.94 296 TRP A O 1
ATOM 2281 N N . LYS A 1 297 ? -2.148 -4.599 18.238 1.00 97.94 297 LYS A N 1
ATOM 2282 C CA . LYS A 1 297 ? -1.603 -4.188 16.944 1.00 97.94 297 LYS A CA 1
ATOM 2283 C C . LYS A 1 297 ? -2.715 -3.877 15.967 1.00 97.94 297 LYS A C 1
ATOM 2285 O O . LYS A 1 297 ? -3.571 -4.713 15.709 1.00 97.94 297 LYS A O 1
ATOM 2290 N N . LEU A 1 298 ? -2.665 -2.698 15.368 1.00 97.62 298 LEU A N 1
ATOM 2291 C CA . LEU A 1 298 ? -3.460 -2.376 14.197 1.00 97.62 298 LEU A CA 1
ATOM 2292 C C . LEU A 1 298 ? -2.610 -2.636 12.955 1.00 97.62 298 LEU A C 1
ATOM 2294 O O . LEU A 1 298 ? -1.585 -1.986 12.763 1.00 97.62 298 LEU A O 1
ATOM 2298 N N . GLN A 1 299 ? -3.038 -3.564 12.108 1.00 96.81 299 GLN A N 1
ATOM 2299 C CA . GLN A 1 299 ? -2.415 -3.802 10.811 1.00 96.81 299 GLN A CA 1
ATOM 2300 C C . GLN A 1 299 ? -3.286 -3.235 9.697 1.00 96.81 299 GLN A C 1
ATOM 2302 O O . GLN A 1 299 ? -4.490 -3.493 9.631 1.00 96.81 299 GLN A O 1
ATOM 2307 N N . LEU A 1 300 ? -2.657 -2.473 8.811 1.00 96.69 300 LEU A N 1
ATOM 2308 C CA . LEU A 1 300 ? -3.278 -1.859 7.650 1.00 96.69 300 LEU A CA 1
ATOM 2309 C C . LEU A 1 300 ? -2.549 -2.341 6.394 1.00 96.69 300 LEU A C 1
ATOM 2311 O O . LEU A 1 300 ? -1.345 -2.125 6.247 1.00 96.69 300 LEU A O 1
ATOM 2315 N N . PHE A 1 301 ? -3.280 -2.997 5.497 1.00 96.12 301 PHE A N 1
ATOM 2316 C CA . PHE A 1 301 ? -2.749 -3.541 4.253 1.00 96.12 301 PHE A CA 1
ATOM 2317 C C . PHE A 1 301 ? -3.079 -2.638 3.067 1.00 96.12 301 PHE A C 1
ATOM 2319 O O . PHE A 1 301 ? -4.210 -2.175 2.923 1.00 96.12 301 PHE A O 1
ATOM 2326 N N . GLY A 1 302 ? -2.092 -2.399 2.208 1.00 95.94 302 GLY A N 1
ATOM 2327 C CA . GLY A 1 302 ? -2.229 -1.612 0.995 1.00 95.94 302 GLY A CA 1
ATOM 2328 C C . GLY A 1 302 ? -2.739 -2.460 -0.158 1.00 95.94 302 GLY A C 1
ATOM 2329 O O . GLY A 1 302 ? -1.956 -3.142 -0.814 1.00 95.94 302 GLY A O 1
ATOM 2330 N N . HIS A 1 303 ? -4.031 -2.393 -0.464 1.00 94.06 303 HIS A N 1
ATOM 2331 C CA . HIS A 1 303 ? -4.606 -3.047 -1.633 1.00 94.06 303 HIS A CA 1
ATOM 2332 C C . HIS A 1 303 ? -4.825 -2.024 -2.750 1.00 94.06 303 HIS A C 1
ATOM 2334 O O . HIS A 1 303 ? -5.440 -0.975 -2.539 1.00 94.06 303 HIS A O 1
ATOM 2340 N N . SER A 1 304 ? -4.313 -2.321 -3.950 1.00 92.25 304 SER A N 1
ATOM 2341 C CA . SER A 1 304 ? -4.395 -1.407 -5.093 1.00 92.25 304 SER A CA 1
ATOM 2342 C C . SER A 1 304 ? -5.845 -1.036 -5.383 1.00 92.25 304 SER A C 1
ATOM 2344 O O . SER A 1 304 ? -6.689 -1.910 -5.574 1.00 92.25 304 SER A O 1
ATOM 2346 N N . GLY A 1 305 ? -6.122 0.267 -5.388 1.00 91.50 305 GLY A N 1
ATOM 2347 C CA . GLY A 1 305 ? -7.462 0.772 -5.643 1.00 91.50 305 GLY A CA 1
ATOM 2348 C C . GLY A 1 305 ? -8.454 0.553 -4.506 1.00 91.50 305 GLY A C 1
ATOM 2349 O O . GLY A 1 305 ? -9.621 0.768 -4.755 1.00 91.50 305 GLY A O 1
ATOM 2350 N N . GLU A 1 306 ? -8.041 0.147 -3.301 1.00 94.81 306 GLU A N 1
ATOM 2351 C CA . GLU A 1 306 ? -8.953 0.012 -2.153 1.00 94.81 306 GLU A CA 1
ATOM 2352 C C . GLU A 1 306 ? -8.403 0.681 -0.881 1.00 94.81 306 GLU A C 1
ATOM 2354 O O . GLU A 1 306 ? -9.102 1.426 -0.202 1.00 94.81 306 GLU A O 1
ATOM 2359 N N . SER A 1 307 ? -7.126 0.494 -0.557 1.00 95.38 307 SER A N 1
ATOM 2360 C CA . SER A 1 307 ? -6.530 1.012 0.687 1.00 95.38 307 SER A CA 1
ATOM 2361 C C . SER A 1 307 ? -5.124 1.554 0.453 1.00 95.38 307 SER A C 1
ATOM 2363 O O . SER A 1 307 ? -4.171 1.176 1.119 1.00 95.38 307 SER A O 1
ATOM 2365 N N . THR A 1 308 ? -4.970 2.438 -0.533 1.00 96.62 308 THR A N 1
ATOM 2366 C CA . THR A 1 308 ? -3.661 2.994 -0.920 1.00 96.62 308 THR A CA 1
ATOM 2367 C C . THR A 1 308 ? -3.680 4.511 -0.986 1.00 96.62 308 THR A C 1
ATOM 2369 O O . THR A 1 308 ? -4.674 5.104 -1.410 1.00 96.62 308 THR A O 1
ATOM 2372 N N . GLY A 1 309 ? -2.554 5.129 -0.638 1.00 96.94 309 GLY A N 1
ATOM 2373 C CA . GLY A 1 309 ? -2.339 6.573 -0.652 1.00 96.94 309 GLY A CA 1
ATOM 2374 C C . GLY A 1 309 ? -2.135 7.159 0.743 1.00 96.94 309 GLY A C 1
ATOM 2375 O O . GLY A 1 309 ? -1.772 6.453 1.680 1.00 96.94 309 GLY A O 1
ATOM 2376 N N . VAL A 1 310 ? -2.331 8.472 0.862 1.00 97.56 310 VAL A N 1
ATOM 2377 C CA . VAL A 1 310 ? -2.143 9.202 2.123 1.00 97.56 310 VAL A CA 1
ATOM 2378 C C . VAL A 1 310 ? -3.261 8.845 3.096 1.00 97.56 310 VAL A C 1
ATOM 2380 O O . VAL A 1 310 ? -4.435 8.877 2.721 1.00 97.56 310 VAL A O 1
ATOM 2383 N N . TYR A 1 311 ? -2.914 8.564 4.345 1.00 98.25 311 TYR A N 1
ATOM 2384 C CA . TYR A 1 311 ? -3.875 8.312 5.409 1.00 98.25 311 TYR A CA 1
ATOM 2385 C C . TYR A 1 311 ? -3.414 8.903 6.737 1.00 98.25 311 TYR A C 1
ATOM 2387 O O . TYR A 1 311 ? -2.256 9.288 6.915 1.00 98.25 311 TYR A O 1
ATOM 2395 N N . ILE A 1 312 ? -4.361 8.984 7.664 1.00 98.25 312 ILE A N 1
ATOM 2396 C CA . ILE A 1 312 ? -4.133 9.374 9.047 1.00 98.25 312 ILE A CA 1
ATOM 2397 C C . ILE A 1 312 ? -4.651 8.255 9.935 1.00 98.25 312 ILE A C 1
ATOM 2399 O O . ILE A 1 312 ? -5.781 7.800 9.752 1.00 98.25 312 ILE A O 1
ATOM 2403 N N . VAL A 1 313 ? -3.832 7.833 10.894 1.00 98.38 313 VAL A N 1
ATOM 2404 C CA . VAL A 1 313 ? -4.234 6.949 11.988 1.00 98.38 313 VAL A CA 1
ATOM 2405 C C . VAL A 1 313 ? -4.207 7.729 13.296 1.00 98.38 313 VAL A C 1
ATOM 2407 O O . VAL A 1 313 ? -3.275 8.484 13.573 1.00 98.38 313 VAL A O 1
ATOM 2410 N N . THR A 1 314 ? -5.245 7.565 14.103 1.00 98.19 314 THR A N 1
ATOM 2411 C CA . THR A 1 314 ? -5.327 8.130 15.448 1.00 98.19 314 THR A CA 1
ATOM 2412 C C . THR A 1 314 ? -5.926 7.103 16.393 1.00 98.19 314 THR A C 1
ATOM 2414 O O . THR A 1 314 ? -6.724 6.260 15.977 1.00 98.19 314 THR A O 1
ATOM 2417 N N . TYR A 1 315 ? -5.558 7.177 17.668 1.00 97.69 315 TYR A N 1
ATOM 2418 C CA . TYR A 1 315 ? -6.293 6.475 18.707 1.00 97.69 315 TYR A CA 1
ATOM 2419 C C . TYR A 1 315 ? -6.505 7.352 19.933 1.00 97.69 315 TYR A C 1
ATOM 2421 O O . TYR A 1 315 ? -5.710 8.246 20.242 1.00 97.69 315 TYR A O 1
ATOM 2429 N N . GLN A 1 316 ? -7.577 7.040 20.646 1.00 97.94 316 GLN A N 1
ATOM 2430 C CA . GLN A 1 316 ? -7.952 7.645 21.907 1.00 97.94 316 GLN A CA 1
ATOM 2431 C C . GLN A 1 316 ? -8.301 6.541 22.906 1.00 97.94 316 GLN A C 1
ATOM 2433 O O . GLN A 1 316 ? -8.805 5.481 22.533 1.00 97.94 316 GLN A O 1
ATOM 2438 N N . ARG A 1 317 ? -8.005 6.784 24.182 1.00 97.12 317 ARG A N 1
ATOM 2439 C CA . ARG A 1 317 ? -8.491 5.964 25.294 1.00 97.12 317 ARG A CA 1
ATOM 2440 C C . ARG A 1 317 ? -9.692 6.682 25.909 1.00 97.12 317 ARG A C 1
ATOM 2442 O O . ARG A 1 317 ? -9.578 7.876 26.181 1.00 97.12 317 ARG A O 1
ATOM 2449 N N . MET A 1 318 ? -10.808 5.974 26.051 1.00 95.06 318 MET A N 1
ATOM 2450 C CA . MET A 1 318 ? -12.064 6.483 26.614 1.00 95.06 318 MET A CA 1
ATOM 2451 C C . MET A 1 318 ? -12.126 6.279 28.127 1.00 95.06 318 MET A C 1
ATOM 2453 O O . MET A 1 318 ? -11.466 5.338 28.630 1.00 95.06 318 MET A O 1
#

Sequence (318 aa):
MPDSLTIIREEISKGHVIRARKILRMLLEETPTAPLWYLASTICESPEQELGCLRQALKIDPNHLYARERYIELKKAHHQDMMPPLMVLVEDLPEPSDTPTIDPFTAKHQRRRRSQRRWAALGVAASMIMSLSSTYFLLTVLGSPIPAQIRAIVSGQSGNNQAGQPVFGTHGSGQVNTPNAPVPPVSATNEYYSAEAAAGGFVVRPNKTEDLVAEKPINDVLDPGFAHEYIIKVKKGDEIAVAVQFFSPTAHKVAANMAMLDPDGYNAAAQCERGSIMTDGTSVTYDCKINKTGDWKLQLFGHSGESTGVYIVTYQRM

Foldseek 3Di:
DPDLLVVLVVCVVVVVLVVSLVSLVVCCVVPNALVSLQSVLVSDPDLVVSLVSLVSSCVRPVPPVVSVVVNVVSVVVVVVVVDDPPVVPPPDDPDDDDDPDDDVVVVVVVVVVVVVVVVVVVVVVVVVVVVVVVVLVVCVVVPHCVNVVVVCVVVVVPDPDDDDDDDDDDDDDDDDDDDDDDDDDDDDDPQCPQVCCLVVVDDADAPEEEEADAPDKDKDFADASHKYKYKYFDAQQWKKKKKKADPDPLAAQQVSQKFKADQVGHGCQVQWDWDAPDPRRRMIMTTHRHHHGDIIMMMGHHHGSHRGTMMMMHMHID

Radius of gyration: 29.4 Å; chains: 1; bounding box: 72×88×62 Å